Protein AF-A0A969ULV9-F1 (afdb_monomer)

Solvent-accessible surface area (backbone atoms only — not comparable to full-atom values): 15253 Å² total; per-residue (Å²): 140,8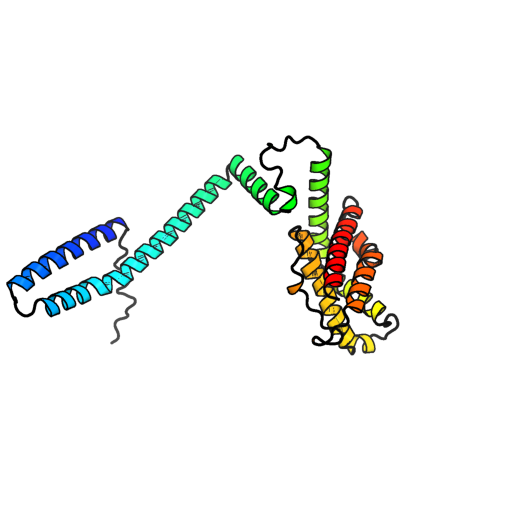1,82,64,79,70,73,73,69,75,78,74,87,69,51,76,69,52,48,53,50,51,51,52,52,47,54,50,48,51,55,50,50,50,56,51,46,44,71,74,38,69,92,49,45,70,64,55,51,50,52,52,48,54,68,58,46,58,64,46,59,57,56,50,48,50,51,50,52,50,51,49,51,51,47,54,48,51,50,49,50,49,50,53,59,49,44,69,37,76,66,30,42,49,52,50,49,49,51,54,50,56,69,51,50,62,75,90,70,55,82,59,74,84,52,80,80,68,85,80,51,73,68,59,56,52,49,54,49,51,52,48,54,18,44,50,50,43,43,71,57,50,56,75,36,60,68,59,46,46,49,54,20,44,53,37,46,27,54,73,71,70,42,76,82,56,53,71,66,59,61,73,70,35,61,50,58,50,46,38,22,51,41,45,27,43,43,55,52,53,43,44,39,48,19,58,75,59,63,42,84,65,67,67,89,78,61,70,62,44,29,76,36,67,91,65,43,49,63,67,58,55,48,52,32,53,49,46,37,49,76,50,53,52,76,29,65,76,54,49,72,58,38,57,78,96,33,29,69,59,29,44,49,53,55,38,54,50,49,49,53,50,47,62,53,54,60,74,75,108

Secondary structure (DSSP, 8-state):
----TTSGGGS----HHHHHHHHHHHHHHHHHHHHHHHHH-GGGHHHHHHHHHHHHHHHHHHHHHHHHHHHHHHHHHHHHHHHHHHTTSHHHHHHHHHHHHHHHS-GGGGGGTTS------HHHHHHHHHHHHHHHHHIIIIIT-HHHHHHHHHHHHHHHTT-TT--HHHHHH-HHHHHHHHHHHHIIIIIIIHHHHTTSPPPGGG----SB-SSSB-HHHHHHHHHHIIIIITTSHHHHHHS-HHHHHHHHHHHHHHHHHHHHHHGGG-

Nearest PDB structures (foldseek):
  7ap5-assembly1_AAA  TM=6.597E-01  e=9.544E-02  Nostoc sp. WR13
  6kgx-assembly1_sG  TM=5.875E-01  e=1.332E-01  Porphyridium purpureum
  1phn-assembly1_A  TM=6.364E-01  e=3.456E-01  Cyanidium caldarium
  8hfq-assembly1_A  TM=5.880E-01  e=2.856E-01  Synechocystis sp. PCC 6803 substr. Kazusa
  6ipc-assembly1_A  TM=3.183E-01  e=2.558E+00  Homo sapiens

Mean predicted aligned error: 18.67 Å

pLDDT: mean 70.9, std 19.39, range [30.47, 97.19]

Sequence (270 aa):
MAFSRVRFRRFFCITEDQAVWIVLILIWGSATGTLLLSKAFPDSSFTATAIIFALFGAPLSFDMVNALVKGAIERAKDEGIKKYKTTQTSEGILEQQDIEYYAVILPAHRNYSSARLSIRDESLLEQIKNDALASDEVLRRLGDEDELLVGLANWACRKELGMDKASREEIRSNQDLERFRKDIFMYLKAWLMLSIKYRREMRVEDIKQRYPNEAEPNNYAYLRVLRYIRDYLIDHSEISGRLEEKHRERGKQLLKDYLTKLIQRLEKLV

Foldseek 3Di:
DDDDPVVVPPPDPQDPVSLVVVVVVLVVVLVVQLVVVCVVPVPCSVVSNVVSCCVRVPVCVPVVVVNVVVVVVVVVVVVVVVLVVQCPDPVNVVVVVVVVVVQLDDPVPCVVPPDPPPPPDPPVVVVVVLLVVLLVLCCVQPQPCLVVLLVLLLVLLCVLVVNPPPDPVCCVPDPLSVQSSVLSSCCVHVQQNVCSVSVHGDDCVPRAAQHVHRVDGPLVSVLSSLVCCLVPVLPDPVNQVSGDPSNRVVNNVSSNVSSVVVSVVSVVVD

Structure (mmCIF, N/CA/C/O backbone):
data_AF-A0A969ULV9-F1
#
_entry.id   AF-A0A969ULV9-F1
#
loop_
_atom_site.group_PDB
_atom_site.id
_atom_site.type_symbol
_atom_site.label_atom_id
_atom_site.label_alt_id
_atom_site.label_comp_id
_atom_site.label_asym_id
_atom_site.label_entity_id
_atom_site.label_seq_id
_atom_site.pdbx_PDB_ins_code
_atom_site.Cartn_x
_atom_site.Cartn_y
_atom_site.Cartn_z
_atom_site.occupancy
_atom_site.B_iso_or_equiv
_atom_site.auth_seq_id
_atom_site.auth_comp_id
_atom_site.auth_asym_id
_atom_site.auth_atom_id
_atom_site.pdbx_PDB_model_num
ATOM 1 N N . MET A 1 1 ? 33.315 -54.300 -13.213 1.00 32.41 1 MET A N 1
ATOM 2 C CA . MET A 1 1 ? 34.149 -53.281 -13.889 1.00 32.41 1 MET A CA 1
ATOM 3 C C . MET A 1 1 ? 33.245 -52.394 -14.733 1.00 32.41 1 MET A C 1
ATOM 5 O O . MET A 1 1 ? 32.865 -52.786 -15.825 1.00 32.41 1 MET A O 1
ATOM 9 N N . ALA A 1 2 ? 32.828 -51.247 -14.196 1.00 30.47 2 ALA A N 1
ATOM 10 C CA . ALA A 1 2 ? 32.022 -50.265 -14.917 1.00 30.47 2 ALA A CA 1
ATOM 11 C C . ALA A 1 2 ? 32.949 -49.130 -15.364 1.00 30.47 2 ALA A C 1
ATOM 13 O O . ALA A 1 2 ? 33.380 -48.317 -14.548 1.00 30.47 2 ALA A O 1
ATOM 14 N N . PHE A 1 3 ? 33.302 -49.104 -16.650 1.00 31.98 3 PHE A N 1
ATOM 15 C CA . PHE A 1 3 ? 33.974 -47.952 -17.241 1.00 31.98 3 PHE A CA 1
ATOM 16 C C . PHE A 1 3 ? 33.038 -46.744 -17.138 1.00 31.98 3 PHE A C 1
ATOM 18 O O . PHE A 1 3 ? 31.905 -46.768 -17.622 1.00 31.98 3 PHE A O 1
ATOM 25 N N . SER A 1 4 ? 33.490 -45.697 -16.448 1.00 33.50 4 SER A N 1
ATOM 26 C CA . SER A 1 4 ? 32.690 -44.504 -16.219 1.00 33.50 4 SER A CA 1
ATOM 27 C C . SER A 1 4 ? 32.414 -43.791 -17.546 1.00 33.50 4 SER A C 1
ATOM 29 O O . SER A 1 4 ? 33.318 -43.314 -18.235 1.00 33.50 4 SER A O 1
ATOM 31 N N . ARG A 1 5 ? 31.124 -43.649 -17.873 1.00 35.12 5 ARG A N 1
ATOM 32 C CA . ARG A 1 5 ? 30.590 -42.843 -18.991 1.00 35.12 5 ARG A CA 1
ATOM 33 C C . ARG A 1 5 ? 31.035 -41.368 -18.967 1.00 35.12 5 ARG A C 1
ATOM 35 O O . ARG A 1 5 ? 30.775 -40.625 -19.905 1.00 35.12 5 ARG A O 1
ATOM 42 N N . VAL A 1 6 ? 31.721 -40.939 -17.909 1.00 37.00 6 VAL A N 1
ATOM 43 C CA . VAL A 1 6 ? 32.204 -39.571 -17.706 1.00 37.00 6 VAL A CA 1
ATOM 44 C C . VAL A 1 6 ? 33.526 -39.312 -18.441 1.00 37.00 6 VAL A C 1
ATOM 46 O O . VAL A 1 6 ? 33.759 -38.188 -18.877 1.00 37.00 6 VAL A O 1
ATOM 49 N N . ARG A 1 7 ? 34.378 -40.328 -18.661 1.00 31.78 7 ARG A N 1
ATOM 50 C CA . ARG A 1 7 ? 35.678 -40.116 -19.334 1.00 31.78 7 ARG A CA 1
ATOM 51 C C . ARG A 1 7 ? 35.602 -40.019 -20.858 1.00 31.78 7 ARG A C 1
ATOM 53 O O . ARG A 1 7 ? 36.494 -39.425 -21.449 1.00 31.78 7 ARG A O 1
ATOM 60 N N . PHE A 1 8 ? 34.531 -40.504 -21.484 1.00 33.41 8 PHE A N 1
ATOM 61 C CA . PHE A 1 8 ? 34.362 -40.400 -22.941 1.00 33.41 8 PHE A CA 1
ATOM 62 C C . PHE A 1 8 ? 33.827 -39.029 -23.399 1.00 33.41 8 PHE A C 1
ATOM 64 O O . PHE A 1 8 ? 33.947 -38.675 -24.565 1.00 33.41 8 PHE A O 1
ATOM 71 N N . ARG A 1 9 ? 33.278 -38.215 -22.483 1.00 35.44 9 ARG A N 1
ATOM 72 C CA . ARG A 1 9 ? 32.632 -36.927 -22.807 1.00 35.44 9 ARG A CA 1
ATOM 73 C C . ARG A 1 9 ? 33.578 -35.730 -22.950 1.00 35.44 9 ARG A C 1
ATOM 75 O O . ARG A 1 9 ? 33.118 -34.654 -23.310 1.00 35.44 9 ARG A O 1
ATOM 82 N N . ARG A 1 10 ? 34.879 -35.877 -22.673 1.00 33.94 10 ARG A N 1
ATOM 83 C CA . ARG A 1 10 ? 35.841 -34.755 -22.733 1.00 33.94 10 ARG A CA 1
ATOM 84 C C . ARG A 1 10 ? 36.563 -34.587 -24.074 1.00 33.94 10 ARG A C 1
ATOM 86 O O . ARG A 1 10 ? 37.317 -33.632 -24.199 1.00 33.94 10 ARG A O 1
ATOM 93 N N . PHE A 1 11 ? 36.345 -35.465 -25.054 1.00 35.78 11 PHE A N 1
ATOM 94 C CA . PHE A 1 11 ? 37.165 -35.490 -26.275 1.00 35.78 11 PHE A CA 1
ATOM 95 C C . PHE A 1 11 ? 36.558 -34.831 -27.522 1.00 35.78 11 PHE A C 1
ATOM 97 O O . PHE A 1 11 ? 37.266 -34.700 -28.512 1.00 35.78 11 PHE A O 1
ATOM 104 N N . PHE A 1 12 ? 35.309 -34.357 -27.492 1.00 41.09 12 PHE A N 1
ATOM 105 C CA . PHE A 1 12 ? 34.671 -33.787 -28.686 1.00 41.09 12 PHE A CA 1
ATOM 106 C C . PHE A 1 12 ? 33.942 -32.473 -28.381 1.00 41.09 12 PHE A C 1
ATOM 108 O O . PHE A 1 12 ? 32.718 -32.410 -28.335 1.00 41.09 12 PHE A O 1
ATOM 115 N N . CYS A 1 13 ? 34.708 -31.401 -28.171 1.00 40.31 13 CYS A N 1
ATOM 116 C CA . CYS A 1 13 ? 34.206 -30.041 -28.375 1.00 40.31 13 CYS A CA 1
ATOM 117 C C . CYS A 1 13 ? 34.376 -29.706 -29.861 1.00 40.31 13 CYS A C 1
ATOM 119 O O . CYS A 1 13 ? 35.448 -29.279 -30.275 1.00 40.31 13 CYS A O 1
ATOM 121 N N . ILE A 1 14 ? 33.333 -29.955 -30.648 1.00 49.09 14 ILE A N 1
ATOM 122 C CA . ILE A 1 14 ? 33.267 -29.623 -32.075 1.00 49.09 14 ILE A CA 1
ATOM 123 C C . ILE A 1 14 ? 32.858 -28.142 -32.186 1.00 49.09 14 ILE A C 1
ATOM 125 O O . ILE A 1 14 ? 31.863 -27.740 -31.581 1.00 49.09 14 ILE A O 1
ATOM 129 N N . THR A 1 15 ? 33.629 -27.313 -32.897 1.00 51.41 15 THR A N 1
ATOM 130 C CA . THR A 1 15 ? 33.255 -25.911 -33.194 1.00 51.41 15 THR A CA 1
ATOM 131 C C . THR A 1 15 ? 32.140 -25.842 -34.252 1.00 51.41 15 THR A C 1
ATOM 133 O O . THR A 1 15 ? 31.922 -26.816 -34.966 1.00 51.41 15 THR A O 1
ATOM 136 N N . GLU A 1 16 ? 31.422 -24.714 -34.376 1.00 49.69 16 GLU A N 1
ATOM 137 C CA . GLU A 1 16 ? 30.287 -24.557 -35.321 1.00 49.69 16 GLU A CA 1
ATOM 138 C C . GLU A 1 16 ? 30.677 -24.954 -36.760 1.00 49.69 16 GLU A C 1
ATOM 140 O O . GLU A 1 16 ? 29.984 -25.750 -37.394 1.00 49.69 16 GLU A O 1
ATOM 145 N N . ASP A 1 17 ? 31.862 -24.541 -37.217 1.00 53.47 17 ASP A N 1
ATOM 146 C CA . ASP A 1 17 ? 32.399 -24.919 -38.531 1.00 53.47 17 ASP A CA 1
ATOM 147 C C . ASP A 1 17 ? 32.693 -26.422 -38.647 1.00 53.47 17 ASP A C 1
ATOM 149 O O . ASP A 1 17 ? 32.411 -27.049 -39.669 1.00 53.47 17 ASP A O 1
ATOM 153 N N . GLN A 1 18 ? 33.228 -27.040 -37.591 1.00 55.91 18 GLN A N 1
ATOM 154 C CA . GLN A 1 18 ? 33.488 -28.480 -37.573 1.00 55.91 18 GLN A CA 1
ATOM 155 C C . GLN A 1 18 ? 32.183 -29.287 -37.565 1.00 55.91 18 GLN A C 1
ATOM 157 O O . GLN A 1 18 ? 32.133 -30.357 -38.167 1.00 55.91 18 GLN A O 1
ATOM 162 N N . ALA A 1 19 ? 31.116 -28.776 -36.943 1.00 54.97 19 ALA A N 1
ATOM 163 C CA . ALA A 1 19 ? 29.806 -29.419 -36.941 1.00 54.97 19 ALA A CA 1
ATOM 164 C C . ALA A 1 19 ? 29.201 -29.439 -38.352 1.00 54.97 19 ALA A C 1
ATOM 166 O O . ALA A 1 19 ? 28.706 -30.478 -38.787 1.00 54.97 19 ALA A O 1
ATOM 167 N N . VAL A 1 20 ? 29.322 -28.337 -39.100 1.00 57.25 20 VAL A N 1
ATOM 168 C CA . VAL A 1 20 ? 28.890 -28.261 -40.506 1.00 57.25 20 VAL A CA 1
ATOM 169 C C . VAL A 1 20 ? 29.675 -29.246 -41.378 1.00 57.25 20 VAL A C 1
ATOM 171 O O . VAL A 1 20 ? 29.075 -30.003 -42.143 1.00 57.25 20 VAL A O 1
ATOM 174 N N . TRP A 1 21 ? 31.002 -29.307 -41.231 1.00 59.09 21 TRP A N 1
ATOM 175 C CA . TRP A 1 21 ? 31.835 -30.246 -41.992 1.00 59.09 21 TRP A CA 1
ATOM 176 C C . TRP A 1 21 ? 31.537 -31.712 -41.673 1.00 59.09 21 TRP A C 1
ATOM 178 O O . TRP A 1 21 ? 31.456 -32.535 -42.584 1.00 59.09 21 TRP A O 1
ATOM 188 N N . ILE A 1 22 ? 31.322 -32.044 -40.400 1.00 62.31 22 ILE A N 1
ATOM 189 C CA . ILE A 1 22 ? 30.957 -33.399 -39.974 1.00 62.31 22 ILE A CA 1
ATOM 190 C C . ILE A 1 22 ? 29.591 -33.793 -40.548 1.00 62.31 22 ILE A C 1
ATOM 192 O O . ILE A 1 22 ? 29.445 -34.905 -41.052 1.00 62.31 22 ILE A O 1
ATOM 196 N N . VAL A 1 23 ? 28.614 -32.880 -40.565 1.00 57.53 23 VAL A N 1
ATOM 197 C CA . VAL A 1 23 ? 27.308 -33.113 -41.202 1.00 57.53 23 VAL A CA 1
ATOM 198 C C . VAL A 1 23 ? 27.463 -33.367 -42.703 1.00 57.53 23 VAL A C 1
ATOM 200 O O . VAL A 1 23 ? 26.900 -34.334 -43.213 1.00 57.53 23 VAL A O 1
ATOM 203 N N . LEU A 1 24 ? 28.264 -32.567 -43.409 1.00 64.81 24 LEU A N 1
ATOM 204 C CA . LEU A 1 24 ? 28.499 -32.753 -44.845 1.00 64.81 24 LEU A CA 1
ATOM 205 C C . LEU A 1 24 ? 29.177 -34.096 -45.154 1.00 64.81 24 LEU A C 1
ATOM 207 O O . LEU A 1 24 ? 28.741 -34.804 -46.062 1.00 64.81 24 LEU A O 1
ATOM 211 N N . ILE A 1 25 ? 30.192 -34.486 -44.375 1.00 69.62 25 ILE A N 1
ATOM 212 C CA . ILE A 1 25 ? 30.896 -35.769 -44.536 1.00 69.62 25 ILE A CA 1
ATOM 213 C C . ILE A 1 25 ? 29.957 -36.949 -44.271 1.00 69.62 25 ILE A C 1
ATOM 215 O O . ILE A 1 25 ? 30.025 -37.955 -44.971 1.00 69.62 25 ILE A O 1
ATOM 219 N N . LEU A 1 26 ? 29.054 -36.837 -43.298 1.00 63.31 26 LEU A N 1
ATOM 220 C CA . LEU A 1 26 ? 28.113 -37.903 -42.956 1.00 63.31 26 LEU A CA 1
ATOM 221 C C . LEU A 1 26 ? 26.943 -37.999 -43.943 1.00 63.31 26 LEU A C 1
ATOM 223 O O . LEU A 1 26 ? 26.535 -39.106 -44.292 1.00 63.31 26 LEU A O 1
ATOM 227 N N . ILE A 1 27 ? 26.440 -36.876 -44.467 1.00 63.84 27 ILE A N 1
ATOM 228 C CA . ILE A 1 27 ? 25.485 -36.874 -45.589 1.00 63.84 27 ILE A CA 1
ATOM 229 C C . ILE A 1 27 ? 26.135 -37.535 -46.807 1.00 63.84 27 ILE A C 1
ATOM 231 O O . ILE A 1 27 ? 25.544 -38.412 -47.434 1.00 63.84 27 ILE A O 1
ATOM 235 N N . TRP A 1 28 ? 27.387 -37.194 -47.100 1.00 72.38 28 TRP A N 1
ATOM 236 C CA . TRP A 1 28 ? 28.120 -37.812 -48.196 1.00 72.38 28 TRP A CA 1
ATOM 237 C C . TRP A 1 28 ? 28.394 -39.308 -47.954 1.00 72.38 28 TRP A C 1
ATOM 239 O O . TRP A 1 28 ? 28.199 -40.128 -48.851 1.00 72.38 28 TRP A O 1
ATOM 249 N N . GLY A 1 29 ? 28.765 -39.693 -46.730 1.00 67.12 29 GLY A N 1
ATOM 250 C CA . GLY A 1 29 ? 28.994 -41.080 -46.310 1.00 67.12 29 GLY A CA 1
ATOM 251 C C . GLY A 1 29 ? 27.726 -41.937 -46.331 1.00 67.12 29 GLY A C 1
ATOM 252 O O . GLY A 1 29 ? 27.755 -43.087 -46.760 1.00 67.12 29 GLY A O 1
ATOM 253 N N . SER A 1 30 ? 26.586 -41.373 -45.932 1.00 62.09 30 SER A N 1
ATOM 254 C CA . SER A 1 30 ? 25.283 -42.044 -46.004 1.00 62.09 30 SER A CA 1
ATOM 255 C C . SER A 1 30 ? 24.802 -42.193 -47.448 1.00 62.09 30 SER A C 1
ATOM 257 O O . SER A 1 30 ? 24.334 -43.270 -47.819 1.00 62.09 30 SER A O 1
ATOM 259 N N . ALA A 1 31 ? 24.993 -41.177 -48.294 1.00 65.50 31 ALA A N 1
ATOM 260 C CA . ALA A 1 31 ? 24.677 -41.256 -49.718 1.00 65.50 31 ALA A CA 1
ATOM 261 C C . ALA A 1 31 ? 25.543 -42.307 -50.438 1.00 65.50 31 ALA A C 1
ATOM 263 O O . ALA A 1 31 ? 25.024 -43.151 -51.171 1.00 65.50 31 ALA A O 1
ATOM 264 N N . THR A 1 32 ? 26.855 -42.315 -50.181 1.00 68.88 32 THR A N 1
ATOM 265 C CA . THR A 1 32 ? 27.793 -43.293 -50.762 1.00 68.88 32 THR A CA 1
ATOM 266 C C . THR A 1 32 ? 27.588 -44.705 -50.208 1.00 68.88 32 THR A C 1
ATOM 268 O O . THR A 1 32 ? 27.572 -45.663 -50.980 1.00 68.88 32 THR A O 1
ATOM 271 N N . GLY A 1 33 ? 27.342 -44.856 -48.905 1.00 66.56 33 GLY A N 1
ATOM 272 C CA . GLY A 1 33 ? 27.014 -46.136 -48.272 1.00 66.56 33 GLY A CA 1
ATOM 273 C C . GLY A 1 33 ? 25.708 -46.739 -48.793 1.00 66.56 33 GLY A C 1
ATOM 274 O O . GLY A 1 33 ? 25.656 -47.933 -49.082 1.00 66.56 33 GLY A O 1
ATOM 275 N N . THR A 1 34 ? 24.683 -45.910 -49.011 1.00 65.12 34 THR A N 1
ATOM 276 C CA . THR A 1 34 ? 23.408 -46.340 -49.614 1.00 65.12 34 THR A CA 1
ATOM 277 C C . THR A 1 34 ? 23.599 -46.780 -51.069 1.00 65.12 34 THR A C 1
ATOM 279 O O . THR A 1 34 ? 23.046 -47.796 -51.491 1.00 65.12 34 THR A O 1
ATOM 282 N N . LEU A 1 35 ? 24.440 -46.080 -51.838 1.00 66.56 35 LEU A N 1
ATOM 283 C CA . LEU A 1 35 ? 24.803 -46.458 -53.211 1.00 66.56 35 LEU A CA 1
ATOM 284 C C . LEU A 1 35 ? 25.592 -47.775 -53.292 1.00 66.56 35 LEU A C 1
ATOM 286 O O . LEU A 1 35 ? 25.397 -48.552 -54.225 1.00 66.56 35 LEU A O 1
ATOM 290 N N . LEU A 1 36 ? 26.478 -48.048 -52.333 1.00 68.00 36 LEU A N 1
ATOM 291 C CA . LEU A 1 36 ? 27.241 -49.299 -52.288 1.00 68.00 36 LEU A CA 1
ATOM 292 C C . LEU A 1 36 ? 26.374 -50.483 -51.842 1.00 68.00 36 LEU A C 1
ATOM 294 O O . LEU A 1 36 ? 26.441 -51.554 -52.443 1.00 68.00 36 LEU A O 1
ATOM 298 N N . LEU A 1 37 ? 25.519 -50.287 -50.836 1.00 61.53 37 LEU A N 1
ATOM 299 C CA . LEU A 1 37 ? 24.632 -51.335 -50.324 1.00 61.53 37 LEU A CA 1
ATOM 300 C C . LEU A 1 37 ? 23.497 -51.675 -51.295 1.00 61.53 37 LEU A C 1
ATOM 302 O O . LEU A 1 37 ? 23.184 -52.850 -51.453 1.00 61.53 37 LEU A O 1
ATOM 306 N N . SER A 1 38 ? 22.948 -50.688 -52.010 1.00 62.47 38 SER A N 1
ATOM 307 C CA . SER A 1 38 ? 21.953 -50.931 -53.069 1.00 62.47 38 SER A CA 1
ATOM 308 C C . SER A 1 38 ? 22.513 -51.722 -54.256 1.00 62.47 38 SER A C 1
ATOM 310 O O . SER A 1 38 ? 21.769 -52.458 -54.898 1.00 62.47 38 SER A O 1
ATOM 312 N N . LYS A 1 39 ? 23.824 -51.631 -54.523 1.00 64.25 39 LYS A N 1
ATOM 313 C CA . LYS A 1 39 ? 24.509 -52.480 -55.512 1.00 64.25 39 LYS A CA 1
ATOM 314 C C . LYS A 1 39 ? 24.815 -53.886 -54.997 1.00 64.25 39 LYS A C 1
ATOM 316 O O . LYS A 1 39 ? 24.811 -54.821 -55.789 1.00 64.25 39 LYS A O 1
ATOM 321 N N . ALA A 1 40 ? 25.114 -54.034 -53.707 1.00 63.62 40 ALA A N 1
ATOM 322 C CA . ALA A 1 40 ? 25.479 -55.320 -53.111 1.00 63.62 40 ALA A CA 1
ATOM 323 C C . ALA A 1 40 ? 24.262 -56.195 -52.763 1.00 63.62 40 ALA A C 1
ATOM 325 O O . ALA A 1 40 ? 24.354 -57.418 -52.836 1.00 63.62 40 ALA A O 1
ATOM 326 N N . PHE A 1 41 ? 23.127 -55.584 -52.405 1.00 63.31 41 PHE A N 1
ATOM 327 C CA . PHE A 1 41 ? 21.911 -56.283 -51.980 1.00 63.31 41 PHE A CA 1
ATOM 328 C C . PHE A 1 41 ? 20.651 -55.594 -52.545 1.00 63.31 41 PHE A C 1
ATOM 330 O O . PHE A 1 41 ? 20.013 -54.799 -51.850 1.00 63.31 41 PHE A O 1
ATOM 337 N N . PRO A 1 42 ? 20.278 -55.872 -53.807 1.00 60.59 42 PRO A N 1
ATOM 338 C CA . PRO A 1 42 ? 19.157 -55.199 -54.471 1.00 60.59 42 PRO A CA 1
ATOM 339 C C . PRO A 1 42 ? 17.784 -55.499 -53.830 1.00 60.59 42 PRO A C 1
ATOM 341 O O . PRO A 1 42 ? 16.925 -54.617 -53.801 1.00 60.59 42 PRO A O 1
ATOM 344 N N . ASP A 1 43 ? 17.604 -56.681 -53.227 1.00 58.66 43 ASP A N 1
ATOM 345 C CA . ASP A 1 43 ? 16.305 -57.147 -52.703 1.00 58.66 43 ASP A CA 1
ATOM 346 C C . ASP A 1 43 ? 16.024 -56.780 -51.228 1.00 58.66 43 ASP A C 1
ATOM 348 O O . ASP A 1 43 ? 14.939 -57.050 -50.716 1.00 58.66 43 ASP A O 1
ATOM 352 N N . SER A 1 44 ? 16.965 -56.140 -50.522 1.00 57.50 44 SER A N 1
ATOM 353 C CA . SER A 1 44 ? 16.816 -55.731 -49.107 1.00 57.50 44 SER A CA 1
ATOM 354 C C . SER A 1 44 ? 17.019 -54.228 -48.877 1.00 57.50 44 SER A C 1
ATOM 356 O O . SER A 1 44 ? 17.282 -53.775 -47.759 1.00 57.50 44 SER A O 1
ATOM 358 N N . SER A 1 45 ? 16.862 -53.439 -49.944 1.00 57.03 45 SER A N 1
ATOM 359 C CA . SER A 1 45 ? 17.144 -51.999 -49.974 1.00 57.03 45 SER A CA 1
ATOM 360 C C . SER A 1 45 ? 16.479 -51.219 -48.834 1.00 57.03 45 SER A C 1
ATOM 362 O O . SER A 1 45 ? 17.138 -50.384 -48.222 1.00 57.03 45 SER A O 1
ATOM 364 N N . PHE A 1 46 ? 15.232 -51.549 -48.475 1.00 56.97 46 PHE A N 1
ATOM 365 C CA . PHE A 1 46 ? 14.455 -50.823 -47.464 1.00 56.97 46 PHE A CA 1
ATOM 366 C C . PHE A 1 46 ? 15.004 -50.975 -46.031 1.00 56.97 46 PHE A C 1
ATOM 368 O O . PHE A 1 46 ? 15.152 -49.986 -45.305 1.00 56.97 46 PHE A O 1
ATOM 375 N N . THR A 1 47 ? 15.368 -52.194 -45.618 1.00 59.66 47 THR A N 1
ATOM 376 C CA . THR A 1 47 ? 15.945 -52.473 -44.290 1.00 59.66 47 THR A CA 1
ATOM 377 C C . THR A 1 47 ? 17.382 -51.972 -44.174 1.00 59.66 47 THR A C 1
ATOM 379 O O . THR A 1 47 ? 17.759 -51.456 -43.121 1.00 59.66 47 THR A O 1
ATOM 382 N N . ALA A 1 48 ? 18.164 -52.033 -45.256 1.00 59.16 48 ALA A N 1
ATOM 383 C CA . ALA A 1 48 ? 19.512 -51.468 -45.296 1.00 59.16 48 ALA A CA 1
ATOM 384 C C . ALA A 1 48 ? 19.499 -49.937 -45.122 1.00 59.16 48 ALA A C 1
ATOM 386 O O . ALA A 1 48 ? 20.258 -49.412 -44.306 1.00 59.16 48 ALA A O 1
ATOM 387 N N . THR A 1 49 ? 18.592 -49.214 -45.795 1.00 59.25 49 THR A N 1
ATOM 388 C CA . THR A 1 49 ? 18.434 -47.760 -45.595 1.00 59.25 49 THR A CA 1
ATOM 389 C C . THR A 1 49 ? 18.019 -47.393 -44.173 1.00 59.25 49 THR A C 1
ATOM 391 O O . THR A 1 49 ? 18.543 -46.426 -43.623 1.00 59.25 49 THR A O 1
ATOM 394 N N . ALA A 1 50 ? 17.130 -48.168 -43.544 1.00 59.59 50 ALA A N 1
ATOM 395 C CA . ALA A 1 50 ? 16.682 -47.905 -42.176 1.00 59.59 50 ALA A CA 1
ATOM 396 C C . ALA A 1 50 ? 17.812 -48.078 -41.146 1.00 59.59 50 ALA A C 1
ATOM 398 O O . ALA A 1 50 ? 17.930 -47.282 -40.216 1.00 59.59 50 ALA A O 1
ATOM 399 N N . ILE A 1 51 ? 18.679 -49.077 -41.336 1.00 63.78 51 ILE A N 1
ATOM 400 C CA . ILE A 1 51 ? 19.837 -49.328 -40.467 1.00 63.78 51 ILE A CA 1
ATOM 401 C C . ILE A 1 51 ? 20.875 -48.208 -40.602 1.00 63.78 51 ILE A C 1
ATOM 403 O O . ILE A 1 51 ? 21.372 -47.725 -39.587 1.00 63.78 51 ILE A O 1
ATOM 407 N N . ILE A 1 52 ? 21.157 -47.739 -41.824 1.00 61.19 52 ILE A N 1
ATOM 408 C CA . ILE A 1 52 ? 22.047 -46.588 -42.059 1.00 61.19 52 ILE A CA 1
ATOM 409 C C . ILE A 1 52 ? 21.461 -45.330 -41.404 1.00 61.19 52 ILE A C 1
ATOM 411 O O . ILE A 1 52 ? 22.165 -44.623 -40.686 1.00 61.19 52 ILE A O 1
ATOM 415 N N . PHE A 1 53 ? 20.163 -45.073 -41.581 1.00 59.09 53 PHE A N 1
ATOM 416 C CA . PHE A 1 53 ? 19.505 -43.915 -40.975 1.00 59.09 53 PHE A CA 1
ATOM 417 C C . PHE A 1 53 ? 19.510 -43.981 -39.439 1.00 59.09 53 PHE A C 1
ATOM 419 O O . PHE A 1 53 ? 19.717 -42.966 -38.781 1.00 59.09 53 PHE A O 1
ATOM 426 N N . ALA A 1 54 ? 19.357 -45.170 -38.851 1.00 59.06 54 ALA A N 1
ATOM 427 C CA . ALA A 1 54 ? 19.431 -45.370 -37.405 1.00 59.06 54 ALA A CA 1
ATOM 428 C C . ALA A 1 54 ? 20.862 -45.224 -36.849 1.00 59.06 54 ALA A C 1
ATOM 430 O O . ALA A 1 54 ? 21.046 -44.606 -35.801 1.00 59.06 54 ALA A O 1
ATOM 431 N N . LEU A 1 55 ? 21.878 -45.746 -37.549 1.00 61.34 55 LEU A N 1
ATOM 432 C CA . LEU A 1 55 ? 23.289 -45.657 -37.143 1.00 61.34 55 LEU A CA 1
ATOM 433 C C . LEU A 1 55 ? 23.847 -44.237 -37.251 1.00 61.34 55 LEU A C 1
ATOM 435 O O . LEU A 1 55 ? 24.594 -43.811 -36.372 1.00 61.34 55 LEU A O 1
ATOM 439 N N . PHE A 1 56 ? 23.484 -43.507 -38.306 1.00 57.41 56 PHE A N 1
ATOM 440 C CA . PHE A 1 56 ? 24.009 -42.166 -38.552 1.00 57.41 56 PHE A CA 1
ATOM 441 C C . PHE A 1 56 ? 23.089 -41.054 -38.027 1.00 57.41 56 PHE A C 1
ATOM 443 O O . PHE A 1 56 ? 23.592 -40.048 -37.542 1.00 57.41 56 PHE A O 1
ATOM 450 N N . GLY A 1 57 ? 21.764 -41.223 -38.041 1.00 55.41 57 GLY A N 1
ATOM 451 C CA . GLY A 1 57 ? 20.795 -40.189 -37.651 1.00 55.41 57 GLY A CA 1
ATOM 452 C C . GLY A 1 57 ? 20.551 -40.044 -36.143 1.00 55.41 57 GLY A C 1
ATOM 453 O O . GLY A 1 57 ? 20.364 -38.928 -35.660 1.00 55.41 57 GLY A O 1
ATOM 454 N N . ALA A 1 58 ? 20.588 -41.136 -35.370 1.00 55.22 58 ALA A N 1
ATOM 455 C CA . ALA A 1 58 ? 20.302 -41.096 -33.928 1.00 55.22 58 ALA A CA 1
ATOM 456 C C . ALA A 1 58 ? 21.383 -40.392 -33.068 1.00 55.22 58 ALA A C 1
ATOM 458 O O . ALA A 1 58 ? 21.018 -39.632 -32.166 1.00 55.22 58 ALA A O 1
ATOM 459 N N . PRO A 1 59 ? 22.699 -40.566 -33.317 1.00 54.25 59 PRO A N 1
ATOM 460 C CA . PRO A 1 59 ? 23.714 -39.771 -32.627 1.00 54.25 59 PRO A CA 1
ATOM 461 C C . PRO A 1 59 ? 23.718 -38.300 -33.085 1.00 54.25 59 PRO A C 1
ATOM 463 O O . PRO A 1 59 ? 23.992 -37.413 -32.277 1.00 54.25 59 PRO A O 1
ATOM 466 N N . LEU A 1 60 ? 23.332 -38.022 -34.341 1.00 51.84 60 LEU A N 1
ATOM 467 C CA . LEU A 1 60 ? 23.232 -36.663 -34.889 1.00 51.84 60 LEU A CA 1
ATOM 468 C C . LEU A 1 60 ? 22.173 -35.815 -34.174 1.00 51.84 60 LEU A C 1
ATOM 470 O O . LEU A 1 60 ? 22.420 -34.639 -33.927 1.00 51.84 60 LEU A O 1
ATOM 474 N N . SER A 1 61 ? 21.024 -36.374 -33.782 1.00 57.75 61 SER A N 1
ATOM 475 C CA . SER A 1 61 ? 19.974 -35.563 -33.150 1.00 57.75 61 SER A CA 1
ATOM 476 C C . SER A 1 61 ? 20.377 -35.007 -31.784 1.00 57.75 61 SER A C 1
ATOM 478 O O . SER A 1 61 ? 19.937 -33.923 -31.423 1.00 57.75 61 SER A O 1
ATOM 480 N N . PHE A 1 62 ? 21.208 -35.712 -31.011 1.00 52.59 62 PHE A N 1
ATOM 481 C CA . PHE A 1 62 ? 21.542 -35.275 -29.652 1.00 52.59 62 PHE A CA 1
ATOM 482 C C . PHE A 1 62 ? 22.685 -34.253 -29.625 1.00 52.59 62 PHE A C 1
ATOM 484 O O . PHE A 1 62 ? 22.557 -33.199 -28.998 1.00 52.59 62 PHE A O 1
ATOM 491 N N . ASP A 1 63 ? 23.785 -34.526 -30.329 1.00 52.53 63 ASP A N 1
ATOM 492 C CA . ASP A 1 63 ? 24.948 -33.630 -30.333 1.00 52.53 63 ASP A CA 1
ATOM 493 C C . ASP A 1 63 ? 24.693 -32.362 -31.158 1.00 52.53 63 ASP A C 1
ATOM 495 O O . ASP A 1 63 ? 25.130 -31.279 -30.767 1.00 52.53 63 ASP A O 1
ATOM 499 N N . MET A 1 64 ? 23.896 -32.452 -32.230 1.00 58.22 64 MET A N 1
ATOM 500 C CA . MET A 1 64 ? 23.484 -31.282 -33.010 1.00 58.22 64 MET A CA 1
ATOM 501 C C . MET A 1 64 ? 22.520 -30.390 -32.224 1.00 58.22 64 MET A C 1
ATOM 503 O O . MET A 1 64 ? 22.666 -29.172 -32.252 1.00 58.22 64 MET A O 1
ATOM 507 N N . VAL A 1 65 ? 21.582 -30.968 -31.462 1.00 53.62 65 VAL A N 1
ATOM 508 C CA . VAL A 1 65 ? 20.710 -30.187 -30.567 1.00 53.62 65 VAL A CA 1
ATOM 509 C C . VAL A 1 65 ? 21.534 -29.504 -29.480 1.00 53.62 65 VAL A C 1
ATOM 511 O O . VAL A 1 65 ? 21.328 -28.322 -29.231 1.00 53.62 65 VAL A O 1
ATOM 514 N N . ASN A 1 66 ? 22.519 -30.180 -28.882 1.00 53.94 66 ASN A N 1
ATOM 515 C CA . ASN A 1 66 ? 23.406 -29.539 -27.908 1.00 53.94 66 ASN A CA 1
ATOM 516 C C . ASN A 1 66 ? 24.255 -28.419 -28.522 1.00 53.94 66 ASN A C 1
ATOM 518 O O . ASN A 1 66 ? 24.411 -27.374 -27.893 1.00 53.94 66 ASN A O 1
ATOM 522 N N . ALA A 1 67 ? 24.786 -28.604 -29.733 1.00 56.31 67 ALA A N 1
ATOM 523 C CA . ALA A 1 67 ? 25.549 -27.573 -30.433 1.00 56.31 67 ALA A CA 1
ATOM 524 C C . ALA A 1 67 ? 24.670 -26.368 -30.809 1.00 56.31 67 ALA A C 1
ATOM 526 O O . ALA A 1 67 ? 25.071 -25.230 -30.583 1.00 56.31 67 ALA A O 1
ATOM 527 N N . LEU A 1 68 ? 23.446 -26.607 -31.289 1.00 52.94 68 LEU A N 1
ATOM 528 C CA . LEU A 1 68 ? 22.467 -25.560 -31.598 1.00 52.94 68 LEU A CA 1
ATOM 529 C C . LEU A 1 68 ? 22.022 -24.805 -30.344 1.00 52.94 68 LEU A C 1
ATOM 531 O O . LEU A 1 68 ? 21.955 -23.580 -30.361 1.00 52.94 68 LEU A O 1
ATOM 535 N N . VAL A 1 69 ? 21.761 -25.510 -29.241 1.00 51.72 69 VAL A N 1
ATOM 536 C CA . VAL A 1 69 ? 21.392 -24.895 -27.957 1.00 51.72 69 VAL A CA 1
ATOM 537 C C . VAL A 1 69 ? 22.555 -24.079 -27.402 1.00 51.72 69 VAL A C 1
ATOM 539 O O . VAL A 1 69 ? 22.354 -22.952 -26.956 1.00 51.72 69 VAL A O 1
ATOM 542 N N . LYS A 1 70 ? 23.785 -24.596 -27.470 1.00 51.28 70 LYS A N 1
ATOM 543 C CA . LYS A 1 70 ? 24.974 -23.868 -27.018 1.00 51.28 70 LYS A CA 1
ATOM 544 C C . LYS A 1 70 ? 25.249 -22.634 -27.883 1.00 51.28 70 LYS A C 1
ATOM 546 O O . LYS A 1 70 ? 25.482 -21.566 -27.327 1.00 51.28 70 LYS A O 1
ATOM 551 N N . GLY A 1 71 ? 25.119 -22.748 -29.206 1.00 53.59 71 GLY A N 1
ATOM 552 C CA . GLY A 1 71 ? 25.214 -21.620 -30.135 1.00 53.59 71 GLY A CA 1
ATOM 553 C C . GLY A 1 71 ? 24.105 -20.585 -29.930 1.00 53.59 71 GLY A C 1
ATOM 554 O O . GLY A 1 71 ? 24.365 -19.388 -29.986 1.00 53.59 71 GLY A O 1
ATOM 555 N N . ALA A 1 72 ? 22.881 -21.011 -29.606 1.00 53.50 72 ALA A N 1
ATOM 556 C CA . ALA A 1 72 ? 21.787 -20.104 -29.259 1.00 53.50 72 ALA A CA 1
ATOM 557 C C . ALA A 1 72 ? 22.046 -19.361 -27.936 1.00 53.50 72 ALA A C 1
ATOM 559 O O . ALA A 1 72 ? 21.776 -18.167 -27.847 1.00 53.50 72 ALA A O 1
ATOM 560 N N . ILE A 1 73 ? 22.613 -20.035 -26.928 1.00 49.44 73 ILE A N 1
ATOM 561 C CA . ILE A 1 73 ? 23.006 -19.416 -25.652 1.00 49.44 73 ILE A CA 1
ATOM 562 C C . ILE A 1 73 ? 24.167 -18.432 -25.853 1.00 49.44 73 ILE A C 1
ATOM 564 O O . ILE A 1 73 ? 24.144 -17.339 -25.291 1.00 49.44 73 ILE A O 1
ATOM 568 N N . GLU A 1 74 ? 25.170 -18.787 -26.656 1.00 55.75 74 GLU A N 1
ATOM 569 C CA . GLU A 1 74 ? 26.304 -17.910 -26.967 1.00 55.75 74 GLU A CA 1
ATOM 570 C C . GLU A 1 74 ? 25.867 -16.698 -27.805 1.00 55.75 74 GLU A C 1
ATOM 572 O O . GLU A 1 74 ? 26.241 -15.579 -27.466 1.00 55.75 74 GLU A O 1
ATOM 577 N N . ARG A 1 75 ? 24.966 -16.866 -28.785 1.00 59.28 75 ARG A N 1
ATOM 578 C CA . ARG A 1 75 ? 24.345 -15.738 -29.506 1.00 59.28 75 ARG A CA 1
ATOM 579 C C . ARG A 1 75 ? 23.490 -14.865 -28.596 1.00 59.28 75 ARG A C 1
ATOM 581 O O . ARG A 1 75 ? 23.616 -13.651 -28.665 1.00 59.28 75 ARG A O 1
ATOM 588 N N . ALA A 1 76 ? 22.683 -15.443 -27.704 1.00 53.25 76 ALA A N 1
ATOM 589 C CA . ALA A 1 76 ? 21.900 -14.673 -26.734 1.00 53.25 76 ALA A CA 1
ATOM 590 C C . ALA A 1 76 ? 22.802 -13.890 -25.762 1.00 53.25 76 ALA A C 1
ATOM 592 O O . ALA A 1 76 ? 22.493 -12.759 -25.384 1.00 53.25 76 ALA A O 1
ATOM 593 N N . LYS A 1 77 ? 23.948 -14.466 -25.383 1.00 48.53 77 LYS A N 1
ATOM 594 C CA . LYS A 1 77 ? 24.974 -13.796 -24.581 1.00 48.53 77 LYS A CA 1
ATOM 595 C C . LYS A 1 77 ? 25.652 -12.668 -25.364 1.00 48.53 77 LYS A C 1
ATOM 597 O O . LYS A 1 77 ? 25.810 -11.582 -24.815 1.00 48.53 77 LYS A O 1
ATOM 602 N N . ASP A 1 78 ? 26.015 -12.889 -26.622 1.00 58.28 78 ASP A N 1
ATOM 603 C CA . ASP A 1 78 ? 26.664 -11.882 -27.468 1.00 58.28 78 ASP A CA 1
ATOM 604 C C . ASP A 1 78 ? 25.707 -10.755 -27.875 1.00 58.28 78 ASP A C 1
ATOM 606 O O . ASP A 1 78 ? 26.108 -9.591 -27.903 1.00 58.28 78 ASP A O 1
ATOM 610 N N . GLU A 1 79 ? 24.430 -11.057 -28.110 1.00 65.62 79 GLU A N 1
ATOM 611 C CA . GLU A 1 79 ? 23.358 -10.067 -28.249 1.00 65.62 79 GLU A CA 1
ATOM 612 C C . GLU A 1 79 ? 23.154 -9.294 -26.945 1.00 65.62 79 GLU A C 1
ATOM 614 O O . GLU A 1 79 ? 23.049 -8.070 -26.977 1.00 65.62 79 GLU A O 1
ATOM 619 N N . GLY A 1 80 ? 23.187 -9.970 -25.793 1.00 51.62 80 GLY A N 1
ATOM 620 C CA . GLY A 1 80 ? 23.157 -9.331 -24.478 1.00 51.62 80 GLY A CA 1
ATOM 621 C C . GLY A 1 80 ? 24.337 -8.381 -24.250 1.00 51.62 80 GLY A C 1
ATOM 622 O O . GLY A 1 80 ? 24.143 -7.265 -23.773 1.00 51.62 80 GLY A O 1
ATOM 623 N N . ILE A 1 81 ? 25.550 -8.773 -24.652 1.00 51.59 81 ILE A N 1
ATOM 624 C CA . ILE A 1 81 ? 26.768 -7.952 -24.552 1.00 51.59 81 ILE A CA 1
ATOM 625 C C . ILE A 1 81 ? 26.744 -6.796 -25.559 1.00 51.59 81 ILE A C 1
ATOM 627 O O . ILE A 1 81 ? 27.155 -5.687 -25.219 1.00 51.59 81 ILE A O 1
ATOM 631 N N . LYS A 1 82 ? 26.255 -7.009 -26.787 1.00 61.19 82 LYS A N 1
ATOM 632 C CA . LYS A 1 82 ? 26.061 -5.933 -27.771 1.00 61.19 82 LYS A CA 1
ATOM 633 C C . LYS A 1 82 ? 25.035 -4.923 -27.277 1.00 61.19 82 LYS A C 1
ATOM 635 O O . LYS A 1 82 ? 25.336 -3.735 -27.301 1.00 61.19 82 LYS A O 1
ATOM 640 N N . LYS A 1 83 ? 23.900 -5.395 -26.748 1.00 57.59 83 LYS A N 1
ATOM 641 C CA . LYS A 1 83 ? 22.865 -4.555 -26.139 1.00 57.59 83 LYS A CA 1
ATOM 642 C C . LYS A 1 83 ? 23.441 -3.741 -24.982 1.00 57.59 83 LYS A C 1
ATOM 644 O O . LYS A 1 83 ? 23.268 -2.532 -24.975 1.00 57.59 83 LYS A O 1
ATOM 649 N N . TYR A 1 84 ? 24.213 -4.378 -24.097 1.00 51.50 84 TYR A N 1
ATOM 650 C CA . TYR A 1 84 ? 24.919 -3.734 -22.983 1.00 51.50 84 TYR A CA 1
ATOM 651 C C . TYR A 1 84 ? 25.934 -2.668 -23.436 1.00 51.50 84 TYR A C 1
ATOM 653 O O . TYR A 1 84 ? 26.047 -1.617 -22.812 1.00 51.50 84 TYR A O 1
ATOM 661 N N . LYS A 1 85 ? 26.661 -2.902 -24.539 1.00 53.28 85 LYS A N 1
ATOM 662 C CA . LYS A 1 85 ? 27.584 -1.913 -25.124 1.00 53.28 85 LYS A CA 1
ATOM 663 C C . LYS A 1 85 ? 26.853 -0.731 -25.765 1.00 53.28 85 LYS A C 1
ATOM 665 O O . LYS A 1 85 ? 27.356 0.384 -25.682 1.00 53.28 85 LYS A O 1
ATOM 670 N N . THR A 1 86 ? 25.686 -0.948 -26.374 1.00 54.69 86 THR A N 1
ATOM 671 C CA . THR A 1 86 ? 24.840 0.139 -26.897 1.00 54.69 86 THR A CA 1
ATOM 672 C C . THR A 1 86 ? 24.170 0.957 -25.792 1.00 54.69 86 THR A C 1
ATOM 674 O O . THR A 1 86 ? 24.088 2.166 -25.939 1.00 54.69 86 THR A O 1
ATOM 677 N N . THR A 1 87 ? 23.769 0.362 -24.661 1.00 52.25 87 THR A N 1
ATOM 678 C CA . THR A 1 87 ? 23.162 1.105 -23.536 1.00 52.25 87 THR A CA 1
ATOM 679 C C . THR A 1 87 ? 24.153 1.839 -22.630 1.00 52.25 87 THR A C 1
ATOM 681 O O . THR A 1 87 ? 23.719 2.546 -21.730 1.00 52.25 87 THR A O 1
ATOM 684 N N . GLN A 1 88 ? 25.468 1.729 -22.855 1.00 49.56 88 GLN A N 1
ATOM 685 C CA . GLN A 1 88 ? 26.486 2.525 -22.147 1.00 49.56 88 GLN A CA 1
ATOM 686 C C . GLN A 1 88 ? 27.010 3.738 -22.935 1.00 49.56 88 GLN A C 1
ATOM 688 O O . GLN A 1 88 ? 27.904 4.435 -22.453 1.00 49.56 88 GLN A O 1
ATOM 693 N N . THR A 1 89 ? 26.478 4.035 -24.123 1.00 55.72 89 THR A N 1
ATOM 694 C CA . THR A 1 89 ? 26.691 5.355 -24.735 1.00 55.72 89 THR A CA 1
ATOM 695 C C . THR A 1 89 ? 25.772 6.373 -24.062 1.00 55.72 89 THR A C 1
ATOM 697 O O . THR A 1 89 ? 24.704 6.019 -23.568 1.00 55.72 89 THR A O 1
ATOM 700 N N . SER A 1 90 ? 26.156 7.650 -24.036 1.00 49.50 90 SER A N 1
ATOM 701 C CA . SER A 1 90 ? 25.299 8.722 -23.508 1.00 49.50 90 SER A CA 1
ATOM 702 C C . SER A 1 90 ? 23.916 8.736 -24.171 1.00 49.50 90 SER A C 1
ATOM 704 O O . SER A 1 90 ? 22.921 8.958 -23.492 1.00 49.50 90 SER A O 1
ATOM 706 N N . GLU A 1 91 ? 23.842 8.420 -25.465 1.00 47.47 91 GLU A N 1
ATOM 707 C CA . GLU A 1 91 ? 22.583 8.274 -26.207 1.00 47.47 91 GLU A CA 1
ATOM 708 C C . GLU A 1 91 ? 21.787 7.028 -25.794 1.00 47.47 91 GLU A C 1
ATOM 710 O O . GLU A 1 91 ? 20.581 7.127 -25.604 1.00 47.47 91 GLU A O 1
ATOM 715 N N . GLY A 1 92 ? 22.435 5.880 -25.577 1.00 46.00 92 GLY A N 1
ATOM 716 C CA . GLY A 1 92 ? 21.758 4.659 -25.129 1.00 46.00 92 GLY A CA 1
ATOM 717 C C . GLY A 1 92 ? 21.271 4.729 -23.680 1.00 46.00 92 GLY A C 1
ATOM 718 O O . GLY A 1 92 ? 20.234 4.156 -23.352 1.00 46.00 92 GLY A O 1
ATOM 719 N N . ILE A 1 93 ? 21.975 5.476 -22.822 1.00 52.25 93 ILE A N 1
ATOM 720 C CA . ILE A 1 93 ? 21.523 5.795 -21.461 1.00 52.25 93 ILE A CA 1
ATOM 721 C C . ILE A 1 93 ? 20.282 6.692 -21.523 1.00 52.25 93 ILE A C 1
ATOM 723 O O . ILE A 1 93 ? 19.325 6.437 -20.799 1.00 52.25 93 ILE A O 1
ATOM 727 N N . LEU A 1 94 ? 20.274 7.705 -22.396 1.00 49.72 94 LEU A N 1
ATOM 728 C CA . LEU A 1 94 ? 19.119 8.586 -22.592 1.00 49.72 94 LEU A CA 1
ATOM 729 C C . LEU A 1 94 ? 17.919 7.831 -23.170 1.00 49.72 94 LEU A C 1
ATOM 731 O O . LEU A 1 94 ? 16.815 7.978 -22.664 1.00 49.72 94 LEU A O 1
ATOM 735 N N . GLU A 1 95 ? 18.128 6.967 -24.161 1.00 51.44 95 GLU A N 1
ATOM 736 C CA . GLU A 1 95 ? 17.065 6.151 -24.753 1.00 51.44 95 GLU A CA 1
ATOM 737 C C . GLU A 1 95 ? 16.492 5.150 -23.738 1.00 51.44 95 GLU A C 1
ATO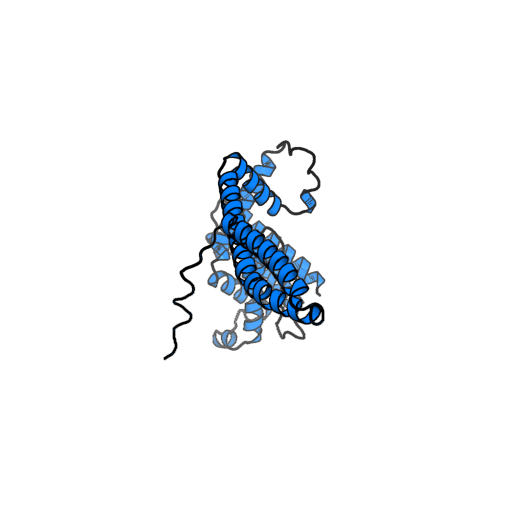M 739 O O . GLU A 1 95 ? 15.282 4.940 -23.669 1.00 51.44 95 GLU A O 1
ATOM 744 N N . GLN A 1 96 ? 17.340 4.571 -22.884 1.00 51.88 96 GLN A N 1
ATOM 745 C CA . GLN A 1 96 ? 16.889 3.699 -21.806 1.00 51.88 96 GLN A CA 1
ATOM 746 C C . GLN A 1 96 ? 16.136 4.474 -20.715 1.00 51.88 96 GLN A C 1
ATOM 748 O O . GLN A 1 96 ? 15.099 4.001 -20.255 1.00 51.88 96 GLN A O 1
ATOM 753 N N . GLN A 1 97 ? 16.598 5.671 -20.347 1.00 48.56 97 GLN A N 1
ATOM 754 C CA . GLN A 1 97 ? 15.876 6.566 -19.440 1.00 48.56 97 GLN A CA 1
ATOM 755 C C . GLN A 1 97 ? 14.535 7.006 -20.026 1.00 48.56 97 GLN A C 1
ATOM 757 O O . GLN A 1 97 ? 13.550 7.035 -19.295 1.00 48.56 97 GLN A O 1
ATOM 762 N N . ASP A 1 98 ? 14.464 7.276 -21.330 1.00 47.16 98 ASP A N 1
ATOM 763 C CA . ASP A 1 98 ? 13.226 7.587 -22.040 1.00 47.16 98 ASP A CA 1
ATOM 764 C C . ASP A 1 98 ? 12.275 6.389 -22.014 1.00 47.16 98 ASP A C 1
ATOM 766 O O . ASP A 1 98 ? 11.103 6.537 -21.681 1.00 47.16 98 ASP A O 1
ATOM 770 N N . ILE A 1 99 ? 12.757 5.176 -22.290 1.00 52.31 99 ILE A N 1
ATOM 771 C CA . ILE A 1 99 ? 11.943 3.954 -22.220 1.00 52.31 99 ILE A CA 1
ATOM 772 C C . ILE A 1 99 ? 11.442 3.707 -20.791 1.00 52.31 99 ILE A C 1
ATOM 774 O O . ILE A 1 99 ? 10.269 3.377 -20.601 1.00 52.31 99 ILE A O 1
ATOM 778 N N . GLU A 1 100 ? 12.295 3.884 -19.782 1.00 47.62 100 GLU A N 1
ATOM 779 C CA . GLU A 1 100 ? 11.934 3.772 -18.366 1.00 47.62 100 GLU A CA 1
ATOM 780 C C . GLU A 1 100 ? 10.917 4.855 -17.970 1.00 47.62 100 GLU A C 1
ATOM 782 O O . GLU A 1 100 ? 9.920 4.566 -17.309 1.00 47.62 100 GLU A O 1
ATOM 787 N N . TYR A 1 101 ? 11.085 6.077 -18.469 1.00 45.84 101 TYR A N 1
ATOM 788 C CA . TYR A 1 101 ? 10.151 7.187 -18.308 1.00 45.84 101 TYR A CA 1
ATOM 789 C C . TYR A 1 101 ? 8.789 6.900 -18.969 1.00 45.84 101 TYR A C 1
ATOM 791 O O . TYR A 1 101 ? 7.743 7.038 -18.328 1.00 45.84 101 TYR A O 1
ATOM 799 N N . TYR A 1 102 ? 8.765 6.399 -20.207 1.00 43.84 102 TYR A N 1
ATOM 800 C CA . TYR A 1 102 ? 7.542 6.013 -20.921 1.00 43.84 102 TYR A CA 1
ATOM 801 C C . TYR A 1 102 ? 6.862 4.778 -20.317 1.00 43.84 102 TYR A C 1
ATOM 803 O O . TYR A 1 102 ? 5.633 4.660 -20.379 1.00 43.84 102 TYR A O 1
ATOM 811 N N . ALA A 1 103 ? 7.621 3.876 -19.690 1.00 44.06 103 ALA A N 1
ATOM 812 C CA . ALA A 1 103 ? 7.080 2.754 -18.927 1.00 44.06 103 ALA A CA 1
ATOM 813 C C . ALA A 1 103 ? 6.358 3.215 -17.648 1.00 44.06 103 ALA A C 1
ATOM 815 O O . ALA A 1 103 ? 5.397 2.569 -17.225 1.00 44.06 103 ALA A O 1
ATOM 816 N N . VAL A 1 104 ? 6.779 4.346 -17.074 1.00 45.06 104 VAL A N 1
ATOM 817 C CA . VAL A 1 104 ? 6.233 4.947 -15.847 1.00 45.06 104 VAL A CA 1
ATOM 818 C C . VAL A 1 104 ? 5.017 5.856 -16.118 1.00 45.06 104 VAL A C 1
ATOM 820 O O . VAL A 1 104 ? 4.224 6.110 -15.210 1.00 45.06 104 VAL A O 1
ATOM 823 N N . ILE A 1 105 ? 4.806 6.308 -17.360 1.00 39.41 105 ILE A N 1
ATOM 824 C CA . ILE A 1 105 ? 3.645 7.126 -17.753 1.00 39.41 105 ILE A CA 1
ATOM 825 C C . ILE A 1 105 ? 2.472 6.256 -18.235 1.00 39.41 105 ILE A C 1
ATOM 827 O O . ILE A 1 105 ? 2.620 5.379 -19.094 1.00 39.41 105 ILE A O 1
ATOM 831 N N . LEU A 1 106 ? 1.273 6.543 -17.707 1.00 41.31 106 LEU A N 1
ATOM 832 C CA . LEU A 1 106 ? 0.011 5.870 -18.039 1.00 41.31 106 LEU A CA 1
ATOM 833 C C . LEU A 1 106 ? -0.334 5.963 -19.545 1.00 41.31 106 LEU A C 1
ATOM 835 O O . LEU A 1 106 ? -0.151 7.023 -20.148 1.00 41.31 106 LEU A O 1
ATOM 839 N N . PRO A 1 107 ? -0.922 4.910 -20.155 1.00 43.59 107 PRO A N 1
ATOM 840 C CA . PRO A 1 107 ? -1.275 4.881 -21.579 1.00 43.59 107 PRO A CA 1
ATOM 841 C C . PRO A 1 107 ? -2.134 6.054 -22.070 1.00 43.59 107 PRO A C 1
ATOM 843 O O . PRO A 1 107 ? -1.972 6.485 -23.207 1.00 43.59 107 PRO A O 1
ATOM 846 N N . ALA A 1 108 ? -2.990 6.618 -21.212 1.00 42.41 108 ALA A N 1
ATOM 847 C CA . ALA A 1 108 ? -3.853 7.756 -21.541 1.00 42.41 108 ALA A CA 1
ATOM 848 C C . ALA A 1 108 ? -3.084 9.028 -21.958 1.00 42.41 108 ALA A C 1
ATOM 850 O O . ALA A 1 108 ? -3.635 9.874 -22.655 1.00 42.41 108 ALA A O 1
ATOM 851 N N . HIS A 1 109 ? -1.805 9.145 -21.589 1.00 40.94 109 HIS A N 1
ATOM 852 C CA . HIS A 1 109 ? -0.943 10.274 -21.955 1.00 40.94 109 HIS A CA 1
ATOM 853 C C . HIS A 1 109 ? -0.016 9.974 -23.148 1.00 40.94 109 HIS A C 1
ATOM 855 O O . HIS A 1 109 ? 0.748 10.840 -23.564 1.00 40.94 109 HIS A O 1
ATOM 861 N N . ARG A 1 110 ? -0.090 8.768 -23.734 1.00 44.88 110 ARG A N 1
ATOM 862 C CA . ARG A 1 110 ? 0.785 8.318 -24.836 1.00 44.88 110 ARG A CA 1
ATOM 863 C C . ARG A 1 110 ? 0.288 8.709 -26.237 1.00 44.88 110 ARG A C 1
ATOM 865 O O . ARG A 1 110 ? 1.026 8.547 -27.204 1.00 44.88 110 ARG A O 1
ATOM 872 N N . ASN A 1 111 ? -0.923 9.259 -26.360 1.00 39.34 111 ASN A N 1
ATOM 873 C CA . ASN A 1 111 ? -1.517 9.665 -27.647 1.00 39.34 111 ASN A CA 1
ATOM 874 C C . ASN A 1 111 ? -0.996 11.009 -28.201 1.00 39.34 111 ASN A C 1
ATOM 876 O O . ASN A 1 111 ? -1.447 11.447 -29.253 1.00 39.34 111 ASN A O 1
ATOM 880 N N . TYR A 1 112 ? -0.023 11.648 -27.545 1.00 42.75 112 TYR A N 1
ATOM 881 C CA . TYR A 1 112 ? 0.658 12.853 -28.046 1.00 42.75 112 TYR A CA 1
ATOM 882 C C . TYR A 1 112 ? 1.970 12.530 -28.797 1.00 42.75 112 TYR A C 1
ATOM 884 O O . TYR A 1 112 ? 2.847 13.377 -28.930 1.00 42.75 112 TYR A O 1
ATOM 892 N N . SER A 1 113 ? 2.120 11.293 -29.281 1.00 35.66 113 SER A N 1
ATOM 893 C CA . SER A 1 113 ? 3.386 10.670 -29.701 1.00 35.66 113 SER A CA 1
ATOM 894 C C . SER A 1 113 ? 3.925 11.040 -31.090 1.00 35.66 113 SER A C 1
ATOM 896 O O . SER A 1 113 ? 4.931 10.474 -31.509 1.00 35.66 113 SER A O 1
ATOM 898 N N . SER A 1 114 ? 3.343 12.005 -31.805 1.00 34.91 114 SER A N 1
ATOM 899 C CA . SER A 1 114 ? 3.923 12.507 -33.067 1.00 34.91 114 SER A CA 1
ATOM 900 C C . SER A 1 114 ? 4.426 13.947 -33.001 1.00 34.91 114 SER A C 1
ATOM 902 O O . SER A 1 114 ? 5.087 14.409 -33.930 1.00 34.91 114 SER A O 1
ATOM 904 N N . ALA A 1 115 ? 4.183 14.656 -31.900 1.00 32.72 115 ALA A N 1
ATOM 905 C CA . ALA A 1 115 ? 4.937 15.856 -31.602 1.00 32.72 115 ALA A CA 1
ATOM 906 C C . ALA A 1 115 ? 6.123 15.411 -30.752 1.00 32.72 115 ALA A C 1
ATOM 908 O O . ALA A 1 115 ? 5.928 14.907 -29.648 1.00 32.72 115 ALA A O 1
ATOM 909 N N . ARG A 1 116 ? 7.357 15.630 -31.231 1.00 39.47 116 ARG A N 1
ATOM 910 C CA . ARG A 1 116 ? 8.472 15.913 -30.315 1.00 39.47 116 ARG A CA 1
ATOM 911 C C . ARG A 1 116 ? 7.874 16.792 -29.226 1.00 39.47 116 ARG A C 1
ATOM 913 O O . ARG A 1 116 ? 7.397 17.877 -29.565 1.00 39.47 116 ARG A O 1
ATOM 920 N N . LEU A 1 117 ? 7.792 16.286 -27.995 1.00 38.56 117 LEU A N 1
ATOM 921 C CA . LEU A 1 117 ? 7.340 17.059 -26.850 1.00 38.56 117 LEU A CA 1
ATOM 922 C C . LEU A 1 117 ? 8.320 18.222 -26.757 1.00 38.56 117 LEU A C 1
ATOM 924 O O . LEU A 1 117 ? 9.385 18.114 -26.159 1.00 38.56 117 LEU A O 1
ATOM 928 N N . SER A 1 118 ? 8.003 19.320 -27.443 1.00 36.91 118 SER A N 1
ATOM 929 C CA . SER A 1 118 ? 8.603 20.601 -27.169 1.00 36.91 118 SER A CA 1
ATOM 930 C C . SER A 1 118 ? 8.197 20.852 -25.735 1.00 36.91 118 SER A C 1
ATOM 932 O O . SER A 1 118 ? 7.026 21.121 -25.460 1.00 36.91 118 SER A O 1
ATOM 934 N N . ILE A 1 119 ? 9.158 20.626 -24.850 1.00 45.97 119 ILE A N 1
ATOM 935 C CA . ILE A 1 119 ? 9.215 21.079 -23.474 1.00 45.97 119 ILE A CA 1
ATOM 936 C C . ILE A 1 119 ? 8.737 22.534 -23.498 1.00 45.97 119 ILE A C 1
ATOM 938 O O . ILE A 1 119 ? 9.485 23.435 -23.860 1.00 45.97 119 ILE A O 1
ATOM 942 N N . ARG A 1 120 ? 7.437 22.742 -23.287 1.00 44.62 120 ARG A N 1
ATOM 943 C CA . ARG A 1 120 ? 6.795 24.063 -23.329 1.00 44.62 120 ARG A CA 1
ATOM 944 C C . ARG A 1 120 ? 6.393 24.536 -21.938 1.00 44.62 120 ARG A C 1
ATOM 946 O O . ARG A 1 120 ? 5.995 25.682 -21.809 1.00 44.62 120 ARG A O 1
ATOM 953 N N . ASP A 1 121 ? 6.555 23.691 -20.921 1.00 50.56 121 ASP A N 1
ATOM 954 C CA . ASP A 1 121 ? 6.234 24.015 -19.536 1.00 50.56 121 ASP A CA 1
ATOM 955 C C . ASP A 1 121 ? 7.296 23.421 -18.599 1.00 50.56 121 ASP A C 1
ATOM 957 O O . ASP A 1 121 ? 7.250 22.242 -18.241 1.00 50.56 121 ASP A O 1
ATOM 961 N N . GLU A 1 122 ? 8.285 24.236 -18.215 1.00 57.75 122 GLU A N 1
ATOM 962 C CA . GLU A 1 122 ? 9.273 23.896 -17.174 1.00 57.75 122 GLU A CA 1
ATOM 963 C C . GLU A 1 122 ? 8.586 23.498 -15.854 1.00 57.75 122 GLU A C 1
ATOM 965 O O . GLU A 1 122 ? 9.063 22.617 -15.137 1.00 57.75 122 GLU A O 1
ATOM 970 N N . SER A 1 123 ? 7.405 24.070 -15.600 1.00 67.19 123 SER A N 1
ATOM 971 C CA . SER A 1 123 ? 6.555 23.808 -14.438 1.00 67.19 123 SER A CA 1
ATOM 972 C C . SER A 1 123 ? 6.134 22.334 -14.307 1.00 67.19 123 SER A C 1
ATOM 974 O O . SER A 1 123 ? 6.171 21.762 -13.215 1.00 67.19 123 SER A O 1
ATOM 976 N N . LEU A 1 124 ? 5.788 21.680 -15.421 1.00 62.03 124 LEU A N 1
ATOM 977 C CA . LEU A 1 124 ? 5.332 20.288 -15.437 1.00 62.03 124 LEU A CA 1
ATOM 978 C C . LEU A 1 124 ? 6.483 19.314 -15.156 1.00 62.03 124 LEU A C 1
ATOM 980 O O . LEU A 1 124 ? 6.312 18.325 -14.444 1.00 62.03 124 LEU A O 1
ATOM 984 N N . LEU A 1 125 ? 7.670 19.600 -15.693 1.00 64.69 125 LEU A N 1
ATOM 985 C CA . LEU A 1 125 ? 8.886 18.821 -15.444 1.00 64.69 125 LEU A CA 1
ATOM 986 C C . LEU A 1 125 ? 9.311 18.905 -13.980 1.00 64.69 125 LEU A C 1
ATOM 988 O O . LEU A 1 125 ? 9.658 17.889 -13.372 1.00 64.69 125 LEU A O 1
ATOM 992 N N . GLU A 1 126 ? 9.239 20.100 -13.401 1.00 70.12 126 GLU A N 1
ATOM 993 C CA . GLU A 1 126 ? 9.518 20.310 -11.986 1.00 70.12 126 GLU A CA 1
ATOM 994 C C . GLU A 1 126 ? 8.512 19.566 -11.098 1.00 70.12 126 GLU A C 1
ATOM 996 O O . GLU A 1 126 ? 8.908 18.903 -10.137 1.00 70.12 126 GLU A O 1
ATOM 1001 N N . GLN A 1 127 ? 7.229 19.566 -11.469 1.00 69.56 127 GLN A N 1
ATOM 1002 C CA . GLN A 1 127 ? 6.203 18.791 -10.777 1.00 69.56 127 GLN A CA 1
ATOM 1003 C C . GLN A 1 127 ? 6.475 17.280 -10.846 1.00 69.56 127 GLN A C 1
ATOM 1005 O O . GLN A 1 127 ? 6.464 16.609 -9.816 1.00 69.56 127 GLN A O 1
ATOM 1010 N N . ILE A 1 128 ? 6.791 16.737 -12.026 1.00 72.12 128 ILE A N 1
ATOM 1011 C CA . ILE A 1 128 ? 7.109 15.308 -12.198 1.00 72.12 128 ILE A CA 1
ATOM 1012 C C . ILE A 1 128 ? 8.340 14.913 -11.374 1.00 72.12 128 ILE A C 1
ATOM 1014 O O . ILE A 1 128 ? 8.370 13.833 -10.773 1.00 72.12 128 ILE A O 1
ATOM 1018 N N . LYS A 1 129 ? 9.356 15.782 -11.333 1.00 74.62 129 LYS A N 1
ATOM 1019 C CA . LYS A 1 129 ? 10.565 15.577 -10.533 1.00 74.62 129 LYS A CA 1
ATOM 1020 C C . LYS A 1 129 ? 10.246 15.585 -9.039 1.00 74.62 129 LYS A C 1
ATOM 1022 O O . LYS A 1 129 ? 10.670 14.677 -8.328 1.00 74.62 129 LYS A O 1
ATOM 1027 N N . ASN A 1 130 ? 9.474 16.561 -8.570 1.00 73.94 130 ASN A N 1
ATOM 1028 C CA . ASN A 1 130 ? 9.062 16.648 -7.169 1.00 73.94 130 ASN A CA 1
ATOM 1029 C C . ASN A 1 130 ? 8.209 15.444 -6.749 1.00 73.94 130 ASN A C 1
ATOM 1031 O O . ASN A 1 130 ? 8.410 14.896 -5.666 1.00 73.94 130 ASN A O 1
ATOM 1035 N N . ASP A 1 131 ? 7.333 14.965 -7.630 1.00 77.38 131 ASP A N 1
ATOM 1036 C CA . ASP A 1 131 ? 6.538 13.755 -7.415 1.00 77.38 131 ASP A CA 1
ATOM 1037 C C . ASP A 1 131 ? 7.407 12.501 -7.338 1.00 77.38 131 ASP A C 1
ATOM 1039 O O . ASP A 1 131 ? 7.150 11.621 -6.515 1.00 77.38 131 ASP A O 1
ATOM 1043 N N . ALA A 1 132 ? 8.448 12.413 -8.171 1.00 75.88 132 ALA A N 1
ATOM 1044 C CA . ALA A 1 132 ? 9.406 11.314 -8.133 1.00 75.88 132 ALA A CA 1
ATOM 1045 C C . ALA A 1 132 ? 10.160 11.273 -6.802 1.00 75.88 132 ALA A C 1
ATOM 1047 O O . ALA A 1 132 ? 10.202 10.223 -6.167 1.00 75.88 132 ALA A O 1
ATOM 1048 N N . LEU A 1 133 ? 10.688 12.418 -6.364 1.00 78.50 133 LEU A N 1
ATOM 1049 C CA . LEU A 1 133 ? 11.435 12.538 -5.112 1.00 78.50 133 LEU A CA 1
ATOM 1050 C C . LEU A 1 133 ? 10.552 12.255 -3.892 1.00 78.50 133 LEU A C 1
ATOM 1052 O O . LEU A 1 133 ? 10.957 11.525 -2.994 1.00 78.50 133 LEU A O 1
ATOM 1056 N N . ALA A 1 134 ? 9.323 12.774 -3.876 1.00 85.94 134 ALA A N 1
ATOM 1057 C CA . ALA A 1 134 ? 8.379 12.498 -2.798 1.00 85.94 134 ALA A CA 1
ATOM 1058 C C . ALA A 1 134 ? 7.936 11.024 -2.772 1.00 85.94 134 ALA A C 1
ATOM 1060 O O . ALA A 1 134 ? 7.785 10.454 -1.693 1.00 85.94 134 ALA A O 1
ATOM 1061 N N . SER A 1 135 ? 7.751 10.398 -3.941 1.00 82.44 135 SER A N 1
ATOM 1062 C CA . SER A 1 135 ? 7.425 8.968 -4.035 1.00 82.44 135 SER A CA 1
ATOM 1063 C C . SER A 1 135 ? 8.565 8.101 -3.505 1.00 82.44 135 SER A C 1
ATOM 1065 O O . SER A 1 135 ? 8.316 7.191 -2.721 1.00 82.44 135 SER A O 1
ATOM 1067 N N . ASP A 1 136 ? 9.803 8.393 -3.910 1.00 79.56 136 ASP A N 1
ATOM 1068 C CA . ASP A 1 136 ? 10.990 7.670 -3.446 1.00 79.56 136 ASP A CA 1
ATOM 1069 C C . ASP A 1 136 ? 11.164 7.798 -1.927 1.00 79.56 136 ASP A C 1
ATOM 1071 O O . ASP A 1 136 ? 11.338 6.798 -1.231 1.00 79.56 136 ASP A O 1
ATOM 1075 N N . GLU A 1 137 ? 10.986 9.007 -1.385 1.00 86.25 137 GLU A N 1
ATOM 1076 C CA . GLU A 1 137 ? 11.065 9.240 0.057 1.00 86.25 137 GLU A CA 1
ATOM 1077 C C . GLU A 1 137 ? 9.990 8.462 0.825 1.00 86.25 137 GLU A C 1
ATOM 1079 O O . GLU A 1 137 ? 10.293 7.826 1.833 1.00 86.25 137 GLU A O 1
ATOM 1084 N N . VAL A 1 138 ? 8.744 8.444 0.337 1.00 88.00 138 VAL A N 1
ATOM 1085 C CA . VAL A 1 138 ? 7.667 7.637 0.934 1.00 88.00 138 VAL A CA 1
ATOM 1086 C C . VAL A 1 138 ? 8.044 6.155 0.962 1.00 88.00 138 VAL A C 1
ATOM 1088 O O . VAL A 1 138 ? 7.889 5.502 1.993 1.00 88.00 138 VAL A O 1
ATOM 1091 N N . LEU A 1 139 ? 8.575 5.616 -0.135 1.00 85.12 139 LEU A N 1
ATOM 1092 C CA . LEU A 1 139 ? 8.950 4.203 -0.212 1.00 85.12 139 LEU A CA 1
ATOM 1093 C C . LEU A 1 139 ? 10.113 3.875 0.722 1.00 85.12 139 LEU A C 1
ATOM 1095 O O . LEU A 1 139 ? 10.046 2.888 1.445 1.00 85.12 139 LEU A O 1
ATOM 1099 N N . ARG A 1 140 ? 11.137 4.727 0.763 1.00 80.50 140 ARG A N 1
ATOM 1100 C CA . ARG A 1 140 ? 12.315 4.531 1.611 1.00 80.50 140 ARG A CA 1
ATOM 1101 C C . ARG A 1 140 ? 12.005 4.684 3.100 1.00 80.50 140 ARG A C 1
ATOM 1103 O O . ARG A 1 140 ? 12.607 4.003 3.922 1.00 80.50 140 ARG A O 1
ATOM 1110 N N . ARG A 1 141 ? 11.106 5.605 3.467 1.00 87.06 141 ARG A N 1
ATOM 1111 C CA . ARG A 1 141 ? 10.819 5.954 4.872 1.00 87.06 141 ARG A CA 1
ATOM 1112 C C . ARG A 1 141 ? 9.629 5.236 5.478 1.00 87.06 141 ARG A C 1
ATOM 1114 O O . ARG A 1 141 ? 9.547 5.170 6.699 1.00 87.06 141 ARG A O 1
ATOM 1121 N N . LEU A 1 142 ? 8.686 4.787 4.657 1.00 86.62 142 LEU A N 1
ATOM 1122 C CA . LEU A 1 142 ? 7.447 4.147 5.107 1.00 86.62 142 LEU A CA 1
ATOM 1123 C C . LEU A 1 142 ? 7.285 2.757 4.493 1.00 86.62 142 LEU A C 1
ATOM 1125 O O . LEU A 1 142 ? 6.741 1.864 5.135 1.00 86.62 142 LEU A O 1
ATOM 1129 N N . GLY A 1 143 ? 7.766 2.569 3.263 1.00 75.25 143 GLY A N 1
ATOM 1130 C CA . GLY A 1 143 ? 7.628 1.317 2.533 1.00 75.25 143 GLY A CA 1
ATOM 1131 C C . GLY A 1 143 ? 8.342 0.143 3.184 1.00 75.25 143 GLY A C 1
ATOM 1132 O O . GLY A 1 143 ? 7.799 -0.951 3.113 1.00 75.25 143 GLY A O 1
ATOM 1133 N N . ASP A 1 144 ? 9.469 0.353 3.867 1.00 76.44 144 ASP A N 1
ATOM 1134 C CA . ASP A 1 144 ? 10.230 -0.698 4.568 1.00 76.44 144 ASP A CA 1
ATOM 1135 C C . ASP A 1 144 ? 9.907 -0.803 6.074 1.00 76.44 144 ASP A C 1
ATOM 1137 O O . ASP A 1 144 ? 10.406 -1.687 6.766 1.00 76.44 144 ASP A O 1
ATOM 1141 N N . GLU A 1 145 ? 9.019 0.049 6.590 1.00 83.44 145 GLU A N 1
ATOM 1142 C CA . GLU A 1 145 ? 8.707 0.159 8.021 1.00 83.44 145 GLU A CA 1
ATOM 1143 C C . GLU A 1 145 ? 7.480 -0.669 8.407 1.00 83.44 145 GLU A C 1
ATOM 1145 O O . GLU A 1 145 ? 6.389 -0.149 8.665 1.00 83.44 145 GLU A O 1
ATOM 1150 N N . ASP A 1 146 ? 7.662 -1.987 8.456 1.00 80.69 146 ASP A N 1
ATOM 1151 C CA . ASP A 1 146 ? 6.573 -2.926 8.739 1.00 80.69 146 ASP A CA 1
ATOM 1152 C C . ASP A 1 146 ? 5.893 -2.658 10.088 1.00 80.69 146 ASP A C 1
ATOM 1154 O O . ASP A 1 146 ? 4.668 -2.724 10.177 1.00 80.69 146 ASP A O 1
ATOM 1158 N N . GLU A 1 147 ? 6.651 -2.291 11.125 1.00 87.06 147 GLU A N 1
ATOM 1159 C CA . GLU A 1 147 ? 6.097 -1.994 12.452 1.00 87.06 147 GLU A CA 1
ATOM 1160 C C . GLU A 1 147 ? 5.127 -0.810 12.426 1.00 87.06 147 GLU A C 1
ATOM 1162 O O . GLU A 1 147 ? 4.044 -0.883 13.012 1.00 87.06 147 GLU A O 1
ATOM 1167 N N . LEU A 1 148 ? 5.476 0.255 11.696 1.00 89.88 148 LEU A N 1
ATOM 1168 C CA . LEU A 1 148 ? 4.613 1.420 11.532 1.00 89.88 148 LEU A CA 1
ATOM 1169 C C . LEU A 1 148 ? 3.327 1.029 10.803 1.00 89.88 148 LEU A C 1
ATOM 1171 O O . LEU A 1 148 ? 2.232 1.327 11.273 1.00 89.88 148 LEU A O 1
ATOM 1175 N N . LEU A 1 149 ? 3.442 0.330 9.673 1.00 87.25 149 LEU A N 1
ATOM 1176 C CA . LEU A 1 149 ? 2.283 -0.066 8.871 1.00 87.25 149 LEU A CA 1
ATOM 1177 C C . LEU A 1 149 ? 1.361 -1.030 9.633 1.00 87.25 149 LEU A C 1
ATOM 1179 O O . LEU A 1 149 ? 0.136 -0.907 9.554 1.00 87.25 149 LEU A O 1
ATOM 1183 N N . VAL A 1 150 ? 1.928 -1.956 10.413 1.00 88.38 150 VAL A N 1
ATOM 1184 C CA . VAL A 1 150 ? 1.173 -2.832 11.321 1.00 88.38 150 VAL A CA 1
ATOM 1185 C C . VAL A 1 150 ? 0.489 -2.014 12.417 1.00 88.38 150 VAL A C 1
ATOM 1187 O O . VAL A 1 150 ? -0.675 -2.276 12.728 1.00 88.38 150 VAL A O 1
ATOM 1190 N N . GLY A 1 151 ? 1.170 -1.012 12.979 1.00 89.00 151 GLY A N 1
ATOM 1191 C CA . GLY A 1 151 ? 0.617 -0.090 13.971 1.00 89.00 151 GLY A CA 1
ATOM 1192 C C . GLY A 1 151 ? -0.588 0.688 13.440 1.00 89.00 151 GLY A C 1
ATOM 1193 O O . GLY A 1 151 ? -1.647 0.686 14.071 1.00 89.00 151 GLY A O 1
ATOM 1194 N N . LEU A 1 152 ? -0.465 1.265 12.242 1.00 92.50 152 LEU A N 1
ATOM 1195 C CA . LEU A 1 152 ? -1.544 1.977 11.551 1.00 92.50 152 LEU A CA 1
ATOM 1196 C C . LEU A 1 152 ? -2.740 1.061 11.276 1.00 92.50 152 LEU A C 1
ATOM 1198 O O . LEU A 1 152 ? -3.878 1.417 11.591 1.00 92.50 152 LEU A O 1
ATOM 1202 N N . ALA A 1 153 ? -2.488 -0.138 10.740 1.00 92.88 153 ALA A N 1
ATOM 1203 C CA . ALA A 1 153 ? -3.530 -1.126 10.484 1.00 92.88 153 ALA A CA 1
ATOM 1204 C C . ALA A 1 153 ? -4.252 -1.527 11.778 1.00 92.88 153 ALA A C 1
ATOM 1206 O O . ALA A 1 153 ? -5.481 -1.568 11.819 1.00 92.88 153 ALA A O 1
ATOM 1207 N N . ASN A 1 154 ? -3.498 -1.779 12.851 1.00 92.12 154 ASN A N 1
ATOM 1208 C CA . ASN A 1 154 ? -4.047 -2.149 14.149 1.00 92.12 154 ASN A CA 1
ATOM 1209 C C . ASN A 1 154 ? -4.912 -1.031 14.737 1.00 92.12 154 ASN A C 1
ATOM 1211 O O . ASN A 1 154 ? -6.018 -1.294 15.200 1.00 92.12 154 ASN A O 1
ATOM 1215 N N . TRP A 1 155 ? -4.432 0.213 14.705 1.00 93.31 155 TRP A N 1
ATOM 1216 C CA . TRP A 1 155 ? -5.184 1.350 15.225 1.00 93.31 155 TRP A CA 1
ATOM 1217 C C . TRP A 1 155 ? -6.497 1.542 14.465 1.00 93.31 155 TRP A C 1
ATOM 1219 O O . TRP A 1 155 ? -7.561 1.640 15.077 1.00 93.31 155 TRP A O 1
ATOM 1229 N N . ALA A 1 156 ? -6.442 1.517 13.136 1.00 95.19 156 ALA A N 1
ATOM 1230 C CA . ALA A 1 156 ? -7.622 1.713 12.310 1.00 95.19 156 ALA A CA 1
ATOM 1231 C C . ALA A 1 156 ? -8.662 0.591 12.490 1.00 95.19 156 ALA A C 1
ATOM 1233 O O . ALA A 1 156 ? -9.849 0.878 12.644 1.00 95.19 156 ALA A O 1
ATOM 1234 N N . CYS A 1 157 ? -8.226 -0.673 12.547 1.00 95.38 157 CYS A N 1
ATOM 1235 C CA . CYS A 1 157 ? -9.128 -1.809 12.768 1.00 95.38 157 CYS A CA 1
ATOM 1236 C C . CYS A 1 157 ? -9.738 -1.795 14.173 1.00 95.38 157 CYS A C 1
ATOM 1238 O O . CYS A 1 157 ? -10.924 -2.069 14.324 1.00 95.38 157 CYS A O 1
ATOM 1240 N N . ARG A 1 158 ? -8.963 -1.444 15.209 1.00 94.38 158 ARG A N 1
ATOM 1241 C CA . ARG A 1 158 ? -9.494 -1.329 16.577 1.00 94.38 158 ARG A CA 1
ATOM 1242 C C . ARG A 1 158 ? -10.581 -0.270 16.673 1.00 94.38 158 ARG A C 1
ATOM 1244 O O . ARG A 1 158 ? -11.594 -0.532 17.313 1.00 94.38 158 ARG A O 1
ATOM 1251 N N . LYS A 1 159 ? -10.399 0.868 16.004 1.00 94.38 159 LYS A N 1
ATOM 1252 C CA . LYS A 1 159 ? -11.416 1.918 15.956 1.00 94.38 159 LYS A CA 1
ATOM 1253 C C . LYS A 1 159 ? -12.706 1.429 15.301 1.00 94.38 159 LYS A C 1
ATOM 1255 O O . LYS A 1 159 ? -13.784 1.631 15.849 1.00 94.38 159 LYS A O 1
ATOM 1260 N N . GLU A 1 160 ? -12.596 0.757 14.157 1.00 95.25 160 GLU A N 1
ATOM 1261 C CA . GLU A 1 160 ? -13.753 0.205 13.440 1.00 95.25 160 GLU A CA 1
ATOM 1262 C C . GLU A 1 160 ? -14.499 -0.857 14.259 1.00 95.25 160 GLU A C 1
ATOM 1264 O O . GLU A 1 160 ? -15.725 -0.880 14.271 1.00 95.25 160 GLU A O 1
ATOM 1269 N N . LEU A 1 161 ? -13.771 -1.703 14.991 1.00 92.75 161 LEU A N 1
ATOM 1270 C CA . LEU A 1 161 ? -14.355 -2.737 15.848 1.00 92.75 161 LEU A CA 1
ATOM 1271 C C . LEU A 1 161 ? -14.807 -2.217 17.226 1.00 92.75 161 LEU A C 1
ATOM 1273 O O . LEU A 1 161 ? -15.249 -3.008 18.057 1.00 92.75 161 LEU A O 1
ATOM 1277 N N . GLY A 1 162 ? -14.671 -0.916 17.515 1.00 91.19 162 GLY A N 1
ATOM 1278 C CA . GLY A 1 162 ? -15.014 -0.344 18.824 1.00 91.19 162 GLY A CA 1
ATOM 1279 C C . GLY A 1 162 ? -14.105 -0.810 19.972 1.00 91.19 162 GLY A C 1
ATOM 1280 O O . GLY A 1 162 ? -14.488 -0.761 21.139 1.00 91.19 162 GLY A O 1
ATOM 1281 N N . MET A 1 163 ? -12.887 -1.258 19.659 1.00 91.88 163 MET A N 1
ATOM 1282 C CA . MET A 1 163 ? -11.918 -1.859 20.585 1.00 91.88 163 MET A CA 1
ATOM 1283 C C . MET A 1 163 ? -10.839 -0.878 21.076 1.00 91.88 163 MET A C 1
ATOM 1285 O O . MET A 1 163 ? -9.762 -1.290 21.526 1.00 91.88 163 MET A O 1
ATOM 1289 N N . ASP A 1 164 ? -11.087 0.429 21.014 1.00 87.81 164 ASP A N 1
ATOM 1290 C CA . ASP A 1 164 ? -10.118 1.457 21.429 1.00 87.81 164 ASP A CA 1
ATOM 1291 C C . ASP A 1 164 ? -9.729 1.342 22.913 1.00 87.81 164 ASP A C 1
ATOM 1293 O O . ASP A 1 164 ? -8.586 1.611 23.285 1.00 87.81 164 ASP A O 1
ATOM 1297 N N . LYS A 1 165 ? -10.658 0.867 23.752 1.00 88.56 165 LYS A N 1
ATOM 1298 C CA . LYS A 1 165 ? -10.471 0.674 25.201 1.00 88.56 165 LYS A CA 1
ATOM 1299 C C . LYS A 1 165 ? -10.239 -0.785 25.612 1.00 88.56 165 LYS A C 1
ATOM 1301 O O . LYS A 1 165 ? -10.161 -1.061 26.804 1.00 88.56 165 LYS A O 1
ATOM 1306 N N . ALA A 1 166 ? -10.143 -1.700 24.647 1.00 87.62 166 ALA A N 1
ATOM 1307 C CA . ALA A 1 166 ? -9.912 -3.113 24.924 1.00 87.62 166 ALA A CA 1
ATOM 1308 C C . ALA A 1 166 ? -8.546 -3.340 25.593 1.00 87.62 166 ALA A C 1
ATOM 1310 O O . ALA A 1 166 ? -7.550 -2.683 25.268 1.00 87.62 166 ALA A O 1
ATOM 1311 N N . SER A 1 167 ? -8.507 -4.295 26.515 1.00 88.69 167 SER A N 1
ATOM 1312 C CA . SER A 1 167 ? -7.298 -4.777 27.176 1.00 88.69 167 SER A CA 1
ATOM 1313 C C . SER A 1 167 ? -6.350 -5.487 26.197 1.00 88.69 167 SER A C 1
ATOM 1315 O O . SER A 1 167 ? -6.724 -5.881 25.089 1.00 88.69 167 SER A O 1
ATOM 1317 N N . ARG A 1 168 ? -5.083 -5.670 26.595 1.00 85.38 168 ARG A N 1
ATOM 1318 C CA . ARG A 1 168 ? -4.085 -6.362 25.757 1.00 85.38 168 ARG A CA 1
ATOM 1319 C C . ARG A 1 168 ? -4.468 -7.821 25.501 1.00 85.38 168 ARG A C 1
ATOM 1321 O O . ARG A 1 168 ? -4.277 -8.299 24.384 1.00 85.38 168 ARG A O 1
ATOM 1328 N N . GLU A 1 169 ? -5.012 -8.507 26.499 1.00 86.88 169 GLU A N 1
ATOM 1329 C CA . GLU A 1 169 ? -5.525 -9.875 26.385 1.00 86.88 169 GLU A CA 1
ATOM 1330 C C . GLU A 1 169 ? -6.693 -9.980 25.391 1.00 86.88 169 GLU A C 1
ATOM 1332 O O . GLU A 1 169 ? -6.689 -10.876 24.544 1.00 86.88 169 GLU A O 1
ATOM 1337 N N . GLU A 1 170 ? -7.650 -9.046 25.423 1.00 85.62 170 GLU A N 1
ATOM 1338 C CA . GLU A 1 170 ? -8.766 -9.004 24.461 1.00 85.62 170 GLU A CA 1
ATOM 1339 C C . GLU A 1 170 ? -8.278 -8.764 23.028 1.00 85.62 170 GLU A C 1
ATOM 1341 O O . GLU A 1 170 ? -8.746 -9.4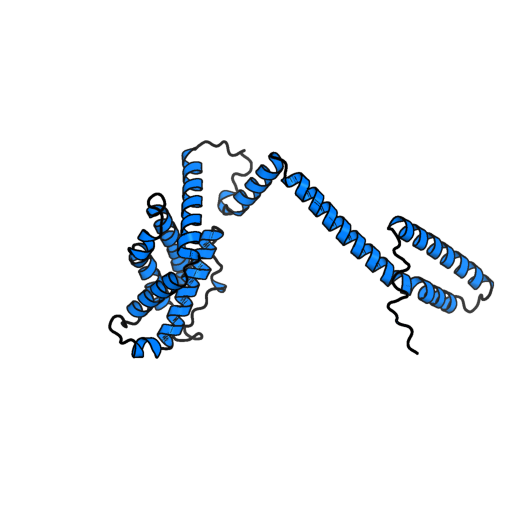04 22.092 1.00 85.62 170 GLU A O 1
ATOM 1346 N N . ILE A 1 171 ? -7.288 -7.888 22.840 1.00 86.31 171 ILE A N 1
ATOM 1347 C CA . ILE A 1 171 ? -6.684 -7.641 21.521 1.00 86.31 171 ILE A CA 1
ATOM 1348 C C . ILE A 1 171 ? -5.966 -8.891 20.998 1.00 86.31 171 ILE A C 1
ATOM 1350 O O . ILE A 1 171 ? -6.049 -9.195 19.811 1.00 86.31 171 ILE A O 1
ATOM 1354 N N . ARG A 1 172 ? -5.248 -9.614 21.867 1.00 83.19 172 ARG A N 1
ATOM 1355 C CA . ARG A 1 172 ? -4.470 -10.806 21.486 1.00 83.19 172 ARG A CA 1
ATOM 1356 C C . ARG A 1 172 ? -5.338 -12.010 21.140 1.00 83.19 172 ARG A C 1
ATOM 1358 O O . ARG A 1 172 ? -4.920 -12.829 20.332 1.00 83.19 172 ARG A O 1
ATOM 1365 N N . SER A 1 173 ? -6.498 -12.137 21.774 1.00 85.75 173 SER A N 1
ATOM 1366 C CA . SER A 1 173 ? -7.391 -13.288 21.598 1.00 85.75 173 SER A CA 1
ATOM 1367 C C . SER A 1 173 ? -8.417 -13.100 20.475 1.00 85.75 173 SER A C 1
ATOM 1369 O O . SER A 1 173 ? -9.059 -14.067 20.065 1.00 85.75 173 SER A O 1
ATOM 1371 N N . ASN A 1 174 ? -8.562 -11.882 19.943 1.00 87.69 174 ASN A N 1
ATOM 1372 C CA . ASN A 1 174 ? -9.554 -11.570 18.923 1.00 87.69 174 ASN A CA 1
ATOM 1373 C C . ASN A 1 174 ? -9.065 -11.941 17.506 1.00 87.69 174 ASN A C 1
ATOM 1375 O O . ASN A 1 174 ? -8.328 -11.192 16.859 1.00 87.69 174 ASN A O 1
ATOM 1379 N N . GLN A 1 175 ? -9.519 -13.097 17.011 1.00 87.12 175 GLN A N 1
ATOM 1380 C CA . GLN A 1 175 ? -9.182 -13.592 15.669 1.00 87.12 175 GLN A CA 1
ATOM 1381 C C . GLN A 1 175 ? -9.710 -12.697 14.541 1.00 87.12 175 GLN A C 1
ATOM 1383 O O . GLN A 1 175 ? -9.075 -12.587 13.491 1.00 87.12 175 GLN A O 1
ATOM 1388 N N . ASP A 1 176 ? -10.853 -12.049 14.746 1.00 88.31 176 ASP A N 1
ATOM 1389 C CA . ASP A 1 176 ? -11.453 -11.166 13.750 1.00 88.31 176 ASP A CA 1
ATOM 1390 C C . ASP A 1 176 ? -10.599 -9.913 13.550 1.00 88.31 176 ASP A C 1
ATOM 1392 O O . ASP A 1 176 ? -10.283 -9.545 12.416 1.00 88.31 176 ASP A O 1
ATOM 1396 N N . LEU A 1 177 ? -10.139 -9.313 14.652 1.00 89.81 177 LEU A N 1
ATOM 1397 C CA . LEU A 1 177 ? -9.181 -8.211 14.633 1.00 89.81 177 LEU A CA 1
ATOM 1398 C C . LEU A 1 177 ? -7.872 -8.634 13.961 1.00 89.81 177 LEU A C 1
ATOM 1400 O O . LEU A 1 177 ? -7.314 -7.868 13.176 1.00 89.81 177 LEU A O 1
ATOM 1404 N N . GLU A 1 178 ? -7.379 -9.844 14.234 1.00 87.31 178 GLU A N 1
ATOM 1405 C CA . GLU A 1 178 ? -6.152 -10.348 13.617 1.00 87.31 178 GLU A CA 1
ATOM 1406 C C . GLU A 1 178 ? -6.275 -10.451 12.089 1.00 87.31 178 GLU A C 1
ATOM 1408 O O . GLU A 1 178 ? -5.409 -9.936 11.370 1.00 87.31 178 GLU A O 1
ATOM 1413 N N . ARG A 1 179 ? -7.351 -11.076 11.589 1.00 85.62 179 ARG A N 1
ATOM 1414 C CA . ARG A 1 179 ? -7.629 -11.198 10.147 1.00 85.62 179 ARG A CA 1
ATOM 1415 C C . ARG A 1 179 ? -7.769 -9.826 9.506 1.00 85.62 179 ARG A C 1
ATOM 1417 O O . ARG A 1 179 ? -7.105 -9.548 8.507 1.00 85.62 179 ARG A O 1
ATOM 1424 N N . PHE A 1 180 ? -8.573 -8.962 10.119 1.00 90.19 180 PHE A N 1
ATOM 1425 C CA . PHE A 1 180 ? -8.861 -7.640 9.585 1.00 90.19 180 PHE A CA 1
ATOM 1426 C C . PHE A 1 180 ? -7.595 -6.781 9.502 1.00 90.19 180 PHE A C 1
ATOM 1428 O O . PHE A 1 180 ? -7.267 -6.247 8.443 1.00 90.19 180 PHE A O 1
ATOM 1435 N N . ARG A 1 181 ? -6.805 -6.747 10.583 1.00 90.88 181 ARG A N 1
ATOM 1436 C CA . ARG A 1 181 ? -5.509 -6.060 10.628 1.00 90.88 181 ARG A CA 1
ATOM 1437 C C . ARG A 1 181 ? -4.555 -6.586 9.563 1.00 90.88 181 ARG A C 1
ATOM 1439 O O . ARG A 1 181 ? -3.860 -5.789 8.941 1.00 90.88 181 ARG A O 1
ATOM 1446 N N . LYS A 1 182 ? -4.490 -7.906 9.360 1.00 87.38 182 LYS A N 1
ATOM 1447 C CA . LYS A 1 182 ? -3.597 -8.513 8.364 1.00 87.38 182 LYS A CA 1
ATOM 1448 C C . LYS A 1 182 ? -3.958 -8.071 6.950 1.00 87.38 182 LYS A C 1
ATOM 1450 O O . LYS A 1 182 ? -3.061 -7.729 6.187 1.00 87.38 182 LYS A O 1
ATOM 1455 N N . ASP A 1 183 ? -5.242 -8.045 6.612 1.00 87.50 183 ASP A N 1
ATOM 1456 C CA . ASP A 1 183 ? -5.699 -7.576 5.301 1.00 87.50 183 ASP A CA 1
ATOM 1457 C C . ASP A 1 183 ? -5.387 -6.088 5.106 1.00 87.50 183 ASP A C 1
ATOM 1459 O O . ASP A 1 183 ? -4.782 -5.709 4.107 1.00 87.50 183 ASP A O 1
ATOM 1463 N N . ILE A 1 184 ? -5.697 -5.248 6.097 1.00 92.38 184 ILE A N 1
ATOM 1464 C CA . ILE A 1 184 ? -5.416 -3.808 6.028 1.00 92.38 184 ILE A CA 1
ATOM 1465 C C . ILE A 1 184 ? -3.913 -3.531 5.934 1.00 92.38 184 ILE A C 1
ATOM 1467 O O . ILE A 1 184 ? -3.496 -2.710 5.119 1.00 92.38 184 ILE A O 1
ATOM 1471 N N . PHE A 1 185 ? -3.080 -4.250 6.688 1.00 91.50 185 PHE A N 1
ATOM 1472 C CA . PHE A 1 185 ? -1.626 -4.181 6.539 1.00 91.50 185 PHE A CA 1
ATOM 1473 C C . PHE A 1 185 ? -1.196 -4.532 5.111 1.00 91.50 185 PHE A C 1
ATOM 1475 O O . PHE A 1 185 ? -0.403 -3.804 4.520 1.00 91.50 185 PHE A O 1
ATOM 1482 N N . MET A 1 186 ? -1.753 -5.592 4.519 1.00 87.00 186 MET A N 1
ATOM 1483 C CA . MET A 1 186 ? -1.464 -5.944 3.127 1.00 87.00 186 MET A CA 1
ATOM 1484 C C . MET A 1 186 ? -1.907 -4.850 2.150 1.00 87.00 186 MET A C 1
ATOM 1486 O O . MET A 1 186 ? -1.227 -4.623 1.152 1.00 87.00 186 MET A O 1
ATOM 1490 N N . TYR A 1 187 ? -2.990 -4.123 2.428 1.00 87.75 187 TYR A N 1
ATOM 1491 C CA . TYR A 1 187 ? -3.417 -3.008 1.577 1.00 87.75 187 TYR A CA 1
ATOM 1492 C C . TYR A 1 187 ? -2.432 -1.842 1.663 1.00 87.75 187 TYR A C 1
ATOM 1494 O O . TYR A 1 187 ? -2.090 -1.244 0.646 1.00 87.75 187 TYR A O 1
ATOM 1502 N N . LEU A 1 188 ? -1.914 -1.549 2.855 1.00 86.81 188 LEU A N 1
ATOM 1503 C CA . LEU A 1 188 ? -0.913 -0.502 3.043 1.00 86.81 188 LEU A CA 1
ATOM 1504 C C . LEU A 1 188 ? 0.458 -0.900 2.484 1.00 86.81 188 LEU A C 1
ATOM 1506 O O . LEU A 1 188 ? 1.123 -0.087 1.853 1.00 86.81 188 LEU A O 1
ATOM 1510 N N . LYS A 1 189 ? 0.886 -2.148 2.676 1.00 84.50 189 LYS A N 1
ATOM 1511 C CA . LYS A 1 189 ? 2.203 -2.623 2.242 1.00 84.50 189 LYS A CA 1
ATOM 1512 C C . LYS A 1 189 ? 2.213 -3.006 0.768 1.00 84.50 189 LYS A C 1
ATOM 1514 O O . LYS A 1 189 ? 3.006 -2.476 0.002 1.00 84.50 189 LYS A O 1
ATOM 1519 N N . ALA A 1 190 ? 1.359 -3.937 0.357 1.00 76.50 190 ALA A N 1
ATOM 1520 C CA . ALA A 1 190 ? 1.370 -4.444 -1.008 1.00 76.50 190 ALA A CA 1
ATOM 1521 C C . ALA A 1 190 ? 0.645 -3.484 -1.947 1.00 76.50 190 ALA A C 1
ATOM 1523 O O . ALA A 1 190 ? 1.244 -3.019 -2.908 1.00 76.50 190 ALA A O 1
ATOM 1524 N N . TRP A 1 191 ? -0.610 -3.129 -1.665 1.00 84.19 191 TRP A N 1
ATOM 1525 C CA . TRP A 1 191 ? -1.368 -2.321 -2.621 1.00 84.19 191 TRP A CA 1
ATOM 1526 C C . TRP A 1 191 ? -0.821 -0.892 -2.716 1.00 84.19 191 TRP A C 1
ATOM 1528 O O . TRP A 1 191 ? -0.480 -0.438 -3.805 1.00 84.19 191 TRP A O 1
ATOM 1538 N N . LEU A 1 192 ? -0.687 -0.187 -1.592 1.00 84.44 192 LEU A N 1
ATOM 1539 C CA . LEU A 1 192 ? -0.314 1.228 -1.577 1.00 84.44 192 LEU A CA 1
ATOM 1540 C C . LEU A 1 192 ? 1.161 1.443 -1.950 1.00 84.44 192 LEU A C 1
ATOM 1542 O O . LEU A 1 192 ? 1.426 2.192 -2.891 1.00 84.44 192 LEU A O 1
ATOM 1546 N N . MET A 1 193 ? 2.117 0.761 -1.301 1.00 84.81 1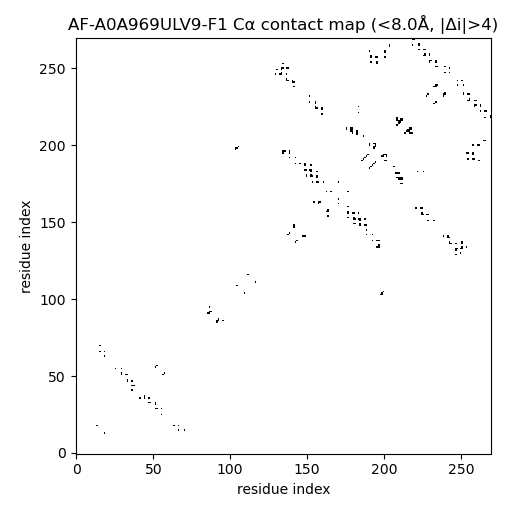93 MET A N 1
ATOM 1547 C CA . MET A 1 193 ? 3.541 0.974 -1.622 1.00 84.81 193 MET A CA 1
ATOM 1548 C C . MET A 1 193 ? 3.898 0.505 -3.033 1.00 84.81 193 MET A C 1
ATOM 1550 O O . MET A 1 193 ? 4.604 1.218 -3.742 1.00 84.81 193 MET A O 1
ATOM 1554 N N . LEU A 1 194 ? 3.399 -0.648 -3.500 1.00 76.94 194 LEU A N 1
ATOM 1555 C CA . LEU A 1 194 ? 3.693 -1.072 -4.876 1.00 76.94 194 LEU A CA 1
ATOM 1556 C C . LEU A 1 194 ? 3.020 -0.150 -5.894 1.00 76.94 194 LEU A C 1
ATOM 1558 O O . LEU A 1 194 ? 3.612 0.115 -6.943 1.00 76.94 194 LEU A O 1
ATOM 1562 N N . SER A 1 195 ? 1.834 0.384 -5.585 1.00 76.06 195 SER A N 1
ATOM 1563 C CA . SER A 1 195 ? 1.188 1.330 -6.493 1.00 76.06 195 SER A CA 1
ATOM 1564 C C . SER A 1 195 ? 1.958 2.643 -6.611 1.00 76.06 195 SER A C 1
ATOM 1566 O O . SER A 1 195 ? 2.105 3.154 -7.720 1.00 76.06 195 SER A O 1
ATOM 1568 N N . ILE A 1 196 ? 2.528 3.137 -5.508 1.00 78.94 196 ILE A N 1
ATOM 1569 C CA . ILE A 1 196 ? 3.417 4.308 -5.506 1.00 78.94 196 ILE A CA 1
ATOM 1570 C C . ILE A 1 196 ? 4.714 4.000 -6.269 1.00 78.94 196 ILE A C 1
ATOM 1572 O O . ILE A 1 196 ? 5.073 4.741 -7.183 1.00 78.94 196 ILE A O 1
ATOM 1576 N N . LYS A 1 197 ? 5.372 2.871 -5.968 1.00 77.88 197 LYS A N 1
ATOM 1577 C CA . LYS A 1 197 ? 6.639 2.448 -6.592 1.00 77.88 197 LYS A CA 1
ATOM 1578 C C . LYS A 1 197 ? 6.562 2.350 -8.107 1.00 77.88 197 LYS A C 1
ATOM 1580 O O . LYS A 1 197 ? 7.460 2.809 -8.804 1.00 77.88 197 LYS A O 1
ATOM 1585 N N . TYR A 1 198 ? 5.502 1.737 -8.616 1.00 72.25 198 TYR A N 1
ATOM 1586 C CA . TYR A 1 198 ? 5.350 1.478 -10.046 1.00 72.25 198 TYR A CA 1
ATOM 1587 C C . TYR A 1 198 ? 4.431 2.477 -10.750 1.00 72.25 198 TYR A C 1
ATOM 1589 O O . TYR A 1 198 ? 4.101 2.272 -11.917 1.00 72.25 198 TYR A O 1
ATOM 1597 N N . ARG A 1 199 ? 3.974 3.512 -10.035 1.00 72.25 199 ARG A N 1
ATOM 1598 C CA . ARG A 1 199 ? 2.984 4.499 -10.489 1.00 72.25 199 ARG A CA 1
ATOM 1599 C C . ARG A 1 199 ? 1.762 3.894 -11.184 1.00 72.25 199 ARG A C 1
ATOM 1601 O O . ARG A 1 199 ? 1.218 4.451 -12.137 1.00 72.25 199 ARG A O 1
ATOM 1608 N N . ARG A 1 200 ? 1.331 2.722 -10.720 1.00 67.56 200 ARG A N 1
ATOM 1609 C CA . ARG A 1 200 ? 0.253 1.938 -11.331 1.00 67.56 200 ARG A CA 1
ATOM 1610 C C . ARG A 1 200 ? -0.619 1.342 -10.252 1.00 67.56 200 ARG A C 1
ATOM 1612 O O . ARG A 1 200 ? -0.116 0.867 -9.249 1.00 67.56 200 ARG A O 1
ATOM 1619 N N . GLU A 1 201 ? -1.918 1.318 -10.473 1.00 72.56 201 GLU A N 1
ATOM 1620 C CA . GLU A 1 201 ? -2.833 0.688 -9.528 1.00 72.56 201 GLU A CA 1
ATOM 1621 C C . GLU A 1 201 ? -2.713 -0.835 -9.614 1.00 72.56 201 GLU A C 1
ATOM 1623 O O . GLU A 1 201 ? -2.809 -1.415 -10.702 1.00 72.56 201 GLU A O 1
ATOM 1628 N N . MET A 1 202 ? -2.534 -1.486 -8.465 1.00 66.12 202 MET A N 1
ATOM 1629 C CA . MET A 1 202 ? -2.629 -2.939 -8.389 1.00 66.12 202 MET A CA 1
ATOM 1630 C C . MET A 1 202 ? -4.039 -3.423 -8.733 1.00 66.12 202 MET A C 1
ATOM 1632 O O . MET A 1 202 ? -5.049 -2.771 -8.441 1.00 66.12 202 MET A O 1
ATOM 1636 N N . ARG A 1 203 ? -4.081 -4.590 -9.376 1.00 69.06 203 ARG A N 1
ATOM 1637 C CA . ARG A 1 203 ? -5.301 -5.320 -9.709 1.00 69.06 203 ARG A CA 1
ATOM 1638 C C . ARG A 1 203 ? -6.107 -5.602 -8.445 1.00 69.06 203 ARG A C 1
ATOM 1640 O O . ARG A 1 203 ? -5.550 -5.898 -7.392 1.00 69.06 203 ARG A O 1
ATOM 1647 N N . VAL A 1 204 ? -7.416 -5.412 -8.542 1.00 71.62 204 VAL A N 1
ATOM 1648 C CA . VAL A 1 204 ? -8.327 -5.550 -7.395 1.00 71.62 204 VAL A CA 1
ATOM 1649 C C . VAL A 1 204 ? -8.583 -7.012 -7.086 1.00 71.62 204 VAL A C 1
ATOM 1651 O O . VAL A 1 204 ? -8.814 -7.367 -5.941 1.00 71.62 204 VAL A O 1
ATOM 1654 N N . GLU A 1 205 ? -8.462 -7.862 -8.097 1.00 70.88 205 GLU A N 1
ATOM 1655 C CA . GLU A 1 205 ? -8.606 -9.308 -8.004 1.00 70.88 205 GLU A CA 1
ATOM 1656 C C . GLU A 1 205 ? -7.554 -9.933 -7.068 1.00 70.88 205 GLU A C 1
ATOM 1658 O O . GLU A 1 205 ? -7.779 -11.000 -6.504 1.00 70.88 205 GLU A O 1
ATOM 1663 N N . ASP A 1 206 ? -6.424 -9.247 -6.860 1.00 68.25 206 ASP A N 1
ATOM 1664 C CA . ASP A 1 206 ? -5.363 -9.662 -5.937 1.00 68.25 206 ASP A CA 1
ATOM 1665 C C . ASP A 1 206 ? -5.653 -9.257 -4.474 1.00 68.25 206 ASP A C 1
ATOM 1667 O O . ASP A 1 206 ? -4.918 -9.636 -3.557 1.00 68.25 206 ASP A O 1
ATOM 1671 N N . ILE A 1 207 ? -6.711 -8.472 -4.235 1.00 71.56 207 ILE A N 1
ATOM 1672 C CA . ILE A 1 207 ? -7.091 -7.965 -2.917 1.00 71.56 207 ILE A CA 1
ATOM 1673 C C . ILE A 1 207 ? -8.041 -8.956 -2.244 1.00 71.56 207 ILE A C 1
ATOM 1675 O O . ILE A 1 207 ? -9.174 -9.147 -2.673 1.00 71.56 207 ILE A O 1
ATOM 1679 N N . LYS A 1 208 ? -7.588 -9.564 -1.144 1.00 78.44 208 LYS A N 1
ATOM 1680 C CA . LYS A 1 208 ? -8.394 -10.502 -0.353 1.00 78.44 208 LYS A CA 1
ATOM 1681 C C . LYS A 1 208 ? -9.027 -9.823 0.858 1.00 78.44 208 LYS A C 1
ATOM 1683 O O . LYS A 1 208 ? -8.314 -9.197 1.638 1.00 78.44 208 LYS A O 1
ATOM 1688 N N . GLN A 1 209 ? -10.327 -10.042 1.047 1.00 86.00 209 GLN A N 1
ATOM 1689 C CA . GLN A 1 209 ? -11.097 -9.630 2.224 1.00 86.00 209 GLN A CA 1
ATOM 1690 C C . GLN A 1 209 ? -11.545 -10.875 2.996 1.00 86.00 209 GLN A C 1
ATOM 1692 O O . GLN A 1 209 ? -12.237 -11.728 2.451 1.00 86.00 209 GLN A O 1
ATOM 1697 N N . ARG A 1 210 ? -11.111 -11.009 4.253 1.00 87.06 210 ARG A N 1
ATOM 1698 C CA . ARG A 1 210 ? -11.354 -12.187 5.104 1.00 87.06 210 ARG A CA 1
ATOM 1699 C C . ARG A 1 210 ? -12.052 -11.882 6.423 1.00 87.06 210 ARG A C 1
ATOM 1701 O O . ARG A 1 210 ? -12.269 -12.803 7.203 1.00 87.06 210 ARG A O 1
ATOM 1708 N N . TYR A 1 211 ? -12.336 -10.620 6.719 1.00 87.31 211 TYR A N 1
ATOM 1709 C CA . TYR A 1 211 ? -13.074 -10.211 7.906 1.00 87.31 211 TYR A CA 1
ATOM 1710 C C . TYR A 1 211 ? -14.569 -10.076 7.578 1.00 87.31 211 TYR A C 1
ATOM 1712 O O . TYR A 1 211 ? -14.897 -9.366 6.625 1.00 87.31 211 TYR A O 1
ATOM 1720 N N . PRO A 1 212 ? -15.471 -10.670 8.383 1.00 85.00 212 PRO A N 1
ATOM 1721 C CA . PRO A 1 212 ? -15.185 -11.581 9.504 1.00 85.00 212 PRO A CA 1
ATOM 1722 C C . PRO A 1 212 ? -14.742 -12.983 9.045 1.00 85.00 212 PRO A C 1
ATOM 1724 O O . PRO A 1 212 ? -13.984 -13.666 9.740 1.00 85.00 212 PRO A O 1
ATOM 17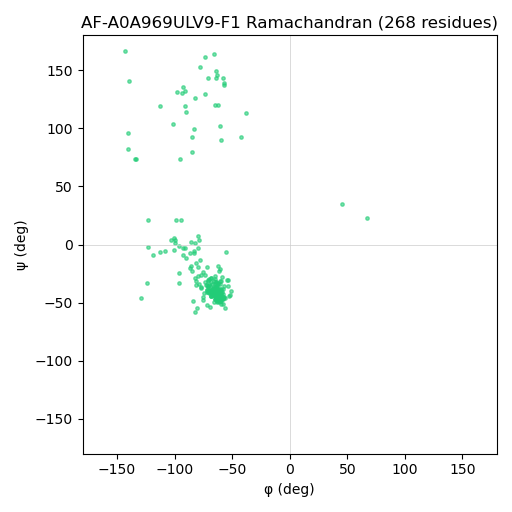27 N N . ASN A 1 213 ? -15.166 -13.398 7.851 1.00 88.62 213 ASN A N 1
ATOM 1728 C CA . ASN A 1 213 ? -14.720 -14.623 7.194 1.00 88.62 213 ASN A CA 1
ATOM 1729 C C . ASN A 1 213 ? -14.592 -14.406 5.669 1.00 88.62 213 ASN A C 1
ATOM 1731 O O . ASN A 1 213 ? -15.039 -13.391 5.145 1.00 88.62 213 ASN A O 1
ATOM 1735 N N . GLU A 1 214 ? -13.939 -15.337 4.966 1.00 85.06 214 GLU A N 1
ATOM 1736 C CA . GLU A 1 214 ? -13.644 -15.223 3.523 1.00 85.06 214 GLU A CA 1
ATOM 1737 C C . GLU A 1 214 ? -14.866 -15.469 2.623 1.00 85.06 214 GLU A C 1
ATOM 1739 O O . GLU A 1 214 ? -14.889 -14.994 1.493 1.00 85.06 214 GLU A O 1
ATOM 1744 N N . ALA A 1 215 ? -15.881 -16.190 3.108 1.00 88.06 215 ALA A N 1
ATOM 1745 C CA . ALA A 1 215 ? -17.090 -16.461 2.332 1.00 88.06 215 ALA A CA 1
ATOM 1746 C C . ALA A 1 215 ? -18.029 -15.245 2.293 1.00 88.06 215 ALA A C 1
ATOM 1748 O O . ALA A 1 215 ? -18.638 -14.967 1.264 1.00 88.06 215 ALA A O 1
ATOM 1749 N N . GLU A 1 216 ? -18.118 -14.513 3.404 1.00 88.69 216 GLU A N 1
ATOM 1750 C CA . GLU A 1 216 ? -18.993 -13.352 3.578 1.00 88.69 216 GLU A CA 1
ATOM 1751 C C . GLU A 1 216 ? -18.218 -12.188 4.222 1.00 88.69 216 GLU A C 1
ATOM 1753 O O . GLU A 1 216 ? -18.381 -11.899 5.416 1.00 88.69 216 GLU A O 1
ATOM 1758 N N . PRO A 1 217 ? -17.328 -11.519 3.466 1.00 90.88 217 PRO A N 1
ATOM 1759 C CA . PRO A 1 217 ? -16.573 -10.391 3.986 1.00 90.88 217 PRO A CA 1
ATOM 1760 C C . PRO A 1 217 ? -17.455 -9.155 4.208 1.00 90.88 217 PRO A C 1
ATOM 1762 O O . PRO A 1 217 ? -18.336 -8.820 3.415 1.00 90.88 217 PRO A O 1
ATOM 1765 N N . ASN A 1 218 ? -17.171 -8.402 5.272 1.00 93.44 218 ASN A N 1
ATOM 1766 C CA . ASN A 1 218 ? -17.819 -7.124 5.550 1.00 93.44 218 ASN A CA 1
ATOM 1767 C C . ASN A 1 218 ? -17.118 -5.989 4.789 1.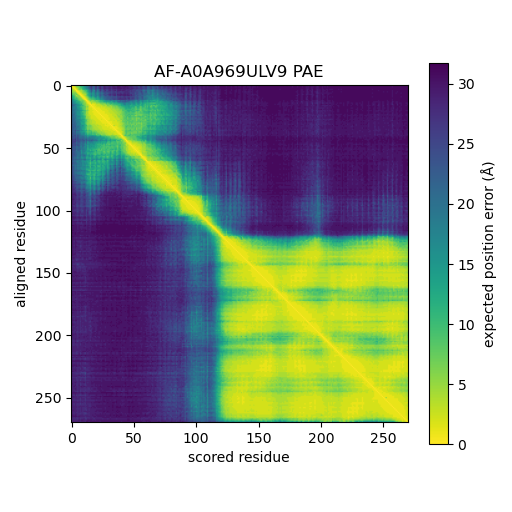00 93.44 218 ASN A C 1
ATOM 1769 O O . ASN A 1 218 ? -16.320 -5.235 5.353 1.00 93.44 218 ASN A O 1
ATOM 1773 N N . ASN A 1 219 ? -17.431 -5.851 3.500 1.00 92.75 219 ASN A N 1
ATOM 1774 C CA . ASN A 1 219 ? -16.780 -4.884 2.608 1.00 92.75 219 ASN A CA 1
ATOM 1775 C C . ASN A 1 219 ? -16.883 -3.433 3.108 1.00 92.75 219 ASN A C 1
ATOM 1777 O O . ASN A 1 219 ? -15.932 -2.657 2.986 1.00 92.75 219 ASN A O 1
ATOM 1781 N N . TYR A 1 220 ? -18.001 -3.066 3.740 1.00 94.75 220 TYR A N 1
ATOM 1782 C CA . TYR A 1 220 ? -18.185 -1.726 4.295 1.00 94.75 220 TYR A CA 1
ATOM 1783 C C . TYR A 1 220 ? -17.220 -1.414 5.445 1.00 94.75 220 TYR A C 1
ATOM 1785 O O . TYR A 1 220 ? -16.782 -0.267 5.560 1.00 94.75 220 TYR A O 1
ATOM 1793 N N . ALA A 1 221 ? -16.853 -2.403 6.268 1.00 95.19 221 ALA A N 1
ATOM 1794 C CA . ALA A 1 221 ? -15.858 -2.213 7.323 1.00 95.19 221 ALA A CA 1
ATOM 1795 C C . ALA A 1 221 ? -14.482 -1.862 6.732 1.00 95.19 221 ALA A C 1
ATOM 1797 O O . ALA A 1 221 ? -13.838 -0.915 7.182 1.00 95.19 221 ALA A O 1
ATOM 1798 N N . TYR A 1 222 ? -14.061 -2.545 5.660 1.00 94.56 222 TYR A N 1
ATOM 1799 C CA . TYR A 1 222 ? -12.817 -2.219 4.950 1.00 94.56 222 TYR A CA 1
ATOM 1800 C C . TYR A 1 222 ? -12.818 -0.790 4.405 1.00 94.56 222 TYR A C 1
ATOM 1802 O O . TYR A 1 222 ? -11.836 -0.065 4.572 1.00 94.56 222 TYR A O 1
ATOM 1810 N N . LEU A 1 223 ? -13.923 -0.368 3.784 1.00 95.56 223 LEU A N 1
ATOM 1811 C CA . LEU A 1 223 ? -14.058 0.990 3.258 1.00 95.56 223 LEU A CA 1
ATOM 1812 C C . LEU A 1 223 ? -13.966 2.041 4.368 1.00 95.56 223 LEU A C 1
ATOM 1814 O O . LEU A 1 223 ? -13.263 3.039 4.204 1.00 95.56 223 LEU A O 1
ATOM 1818 N N . ARG A 1 224 ? -14.628 1.820 5.511 1.00 96.94 224 ARG A N 1
ATOM 1819 C CA . ARG A 1 224 ? -14.543 2.727 6.666 1.00 96.94 224 ARG A CA 1
ATOM 1820 C C . ARG A 1 224 ? -13.125 2.813 7.222 1.00 96.94 224 ARG A C 1
ATOM 1822 O O . ARG A 1 224 ? -12.639 3.922 7.438 1.00 96.94 224 ARG A O 1
ATOM 1829 N N . VAL A 1 225 ? -12.433 1.682 7.366 1.00 97.06 225 VAL A N 1
ATOM 1830 C CA . VAL A 1 225 ? -11.039 1.651 7.836 1.00 97.06 225 VAL A CA 1
ATOM 1831 C C . VAL A 1 225 ? -10.101 2.394 6.891 1.00 97.06 225 VAL A C 1
ATOM 1833 O O . VAL A 1 225 ? -9.302 3.213 7.339 1.00 97.06 225 VAL A O 1
ATOM 1836 N N . LEU A 1 226 ? -10.205 2.160 5.583 1.00 96.56 226 LEU A N 1
ATOM 1837 C CA . LEU A 1 226 ? -9.346 2.829 4.605 1.00 96.56 226 LEU A CA 1
ATOM 1838 C C . LEU A 1 226 ? -9.596 4.338 4.546 1.00 96.56 226 LEU A C 1
ATOM 1840 O O . LEU A 1 226 ? -8.639 5.111 4.477 1.00 96.56 226 LEU A O 1
ATOM 1844 N N . ARG A 1 227 ? -10.861 4.767 4.631 1.00 97.19 227 ARG A N 1
ATOM 1845 C CA . ARG A 1 227 ? -11.211 6.190 4.757 1.00 97.19 227 ARG A CA 1
ATOM 1846 C C . ARG A 1 227 ? -10.629 6.780 6.037 1.00 97.19 227 ARG A C 1
ATOM 1848 O O . ARG A 1 227 ? -10.012 7.837 5.985 1.00 97.19 227 ARG A O 1
ATOM 1855 N N . TYR A 1 228 ? -10.727 6.066 7.159 1.00 96.81 228 TYR A N 1
ATOM 1856 C CA . TYR A 1 228 ? -10.138 6.512 8.419 1.00 96.81 228 TYR A CA 1
ATOM 1857 C C . TYR A 1 228 ? -8.614 6.675 8.330 1.00 96.81 228 TYR A C 1
ATOM 1859 O O . TYR A 1 228 ? -8.073 7.682 8.787 1.00 96.81 228 TYR A O 1
ATOM 1867 N N . ILE A 1 229 ? -7.916 5.729 7.692 1.00 96.62 229 ILE A N 1
ATOM 1868 C CA . ILE A 1 229 ? -6.472 5.843 7.466 1.00 96.62 229 ILE A CA 1
ATOM 1869 C C . ILE A 1 229 ? -6.166 7.094 6.637 1.00 96.62 229 ILE A C 1
ATOM 1871 O O . ILE A 1 229 ? -5.347 7.910 7.055 1.00 96.62 229 ILE A O 1
ATOM 1875 N N . ARG A 1 230 ? -6.847 7.264 5.497 1.00 96.69 230 ARG A N 1
ATOM 1876 C CA . ARG A 1 230 ? -6.649 8.391 4.575 1.00 96.69 230 ARG A CA 1
ATOM 1877 C C . ARG A 1 230 ? -6.883 9.745 5.248 1.00 96.69 230 ARG A C 1
ATOM 1879 O O . ARG A 1 230 ? -6.077 10.652 5.060 1.00 96.69 230 ARG A O 1
ATOM 1886 N N . ASP A 1 231 ? -7.979 9.869 5.990 1.00 95.31 231 ASP A N 1
ATOM 1887 C CA . ASP A 1 231 ? -8.472 11.153 6.497 1.00 95.31 231 ASP A CA 1
ATOM 1888 C C . ASP A 1 231 ? -7.810 11.567 7.817 1.00 95.31 231 ASP A C 1
ATOM 1890 O O . ASP A 1 231 ? -7.786 12.753 8.131 1.00 95.31 231 ASP A O 1
ATOM 1894 N N . TYR A 1 232 ? -7.272 10.612 8.585 1.00 94.31 232 TYR 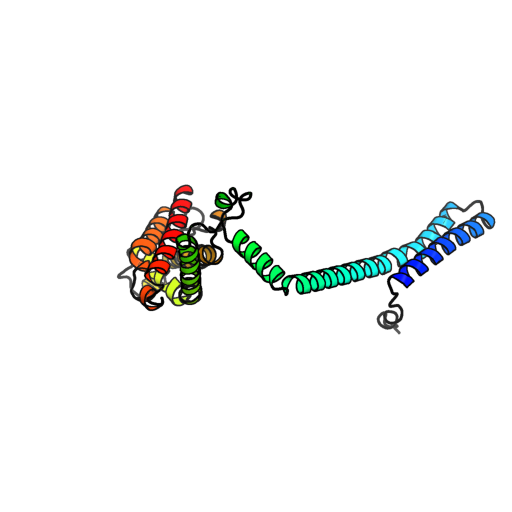A N 1
ATOM 1895 C CA . TYR A 1 232 ? -6.735 10.892 9.921 1.00 94.31 232 TYR A CA 1
ATOM 1896 C C . TYR A 1 232 ? -5.322 10.361 10.141 1.00 94.31 232 TYR A C 1
ATOM 1898 O O . TYR A 1 232 ? -4.477 11.072 10.680 1.00 94.31 232 TYR A O 1
ATOM 1906 N N . LEU A 1 233 ? -5.040 9.115 9.753 1.00 93.50 233 LEU A N 1
ATOM 1907 C CA . LEU A 1 233 ? -3.759 8.496 10.097 1.00 93.50 233 LEU A CA 1
ATOM 1908 C C . LEU A 1 233 ? -2.607 8.936 9.190 1.00 93.50 233 LEU A C 1
ATOM 1910 O O . LEU A 1 233 ? -1.469 8.979 9.649 1.00 93.50 233 LEU A O 1
ATOM 1914 N N . ILE A 1 234 ? -2.882 9.320 7.938 1.00 93.62 234 ILE A N 1
ATOM 1915 C CA . ILE A 1 234 ? -1.850 9.889 7.054 1.00 93.62 234 ILE A CA 1
ATOM 1916 C C . ILE A 1 234 ? -1.284 11.204 7.602 1.00 93.62 234 ILE A C 1
ATOM 1918 O O . ILE A 1 234 ? -0.090 11.470 7.465 1.00 93.62 234 ILE A O 1
ATOM 1922 N N . ASP A 1 235 ? -2.116 12.000 8.270 1.00 92.25 235 ASP A N 1
ATOM 1923 C CA . ASP A 1 235 ? -1.701 13.270 8.867 1.00 92.25 235 ASP A CA 1
ATOM 1924 C C . ASP A 1 235 ? -1.107 13.107 10.276 1.00 92.25 235 ASP A C 1
ATOM 1926 O O . ASP A 1 235 ? -0.725 14.092 10.907 1.00 92.25 235 ASP A O 1
ATOM 1930 N N . HIS A 1 236 ? -0.987 11.872 10.774 1.00 92.69 236 HIS A N 1
ATOM 1931 C CA . HIS A 1 236 ? -0.428 11.608 12.094 1.00 92.69 236 HIS A CA 1
ATOM 1932 C C . HIS A 1 236 ? 1.051 12.025 12.182 1.00 92.69 236 HIS A C 1
ATOM 1934 O O . HIS A 1 236 ? 1.813 11.962 11.207 1.00 92.69 236 HIS A O 1
ATOM 1940 N N . SER A 1 237 ? 1.478 12.430 13.381 1.00 89.19 237 SER A N 1
ATOM 1941 C CA . SER A 1 237 ? 2.838 12.919 13.641 1.00 89.19 237 SER A CA 1
ATOM 1942 C C . SER A 1 237 ? 3.909 11.873 13.337 1.00 89.19 237 SER A C 1
ATOM 1944 O O . SER A 1 237 ? 4.971 12.228 12.840 1.00 89.19 237 SER A O 1
ATOM 1946 N N . GLU A 1 238 ? 3.621 10.590 13.560 1.00 89.00 238 GLU A N 1
ATOM 1947 C CA . GLU A 1 238 ? 4.543 9.487 13.251 1.00 89.00 238 GLU A CA 1
ATOM 1948 C C . GLU A 1 238 ? 4.860 9.372 11.756 1.00 89.00 238 GLU A C 1
ATOM 1950 O O . GLU A 1 238 ? 6.004 9.104 11.392 1.00 89.00 238 GLU A O 1
ATOM 1955 N N . ILE A 1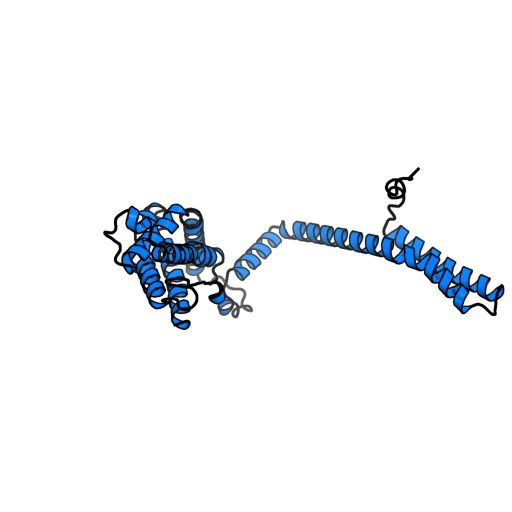 239 ? 3.879 9.614 10.881 1.00 90.44 239 ILE A N 1
ATOM 1956 C CA . ILE A 1 239 ? 4.108 9.621 9.430 1.00 90.44 239 ILE A CA 1
ATOM 1957 C C . ILE A 1 239 ? 4.820 10.910 9.033 1.00 90.44 239 ILE A C 1
ATOM 1959 O O . ILE A 1 239 ? 5.840 10.882 8.346 1.00 90.44 239 ILE A O 1
ATOM 1963 N N . SER A 1 240 ? 4.325 12.048 9.521 1.00 89.00 240 SER A N 1
ATOM 1964 C CA . SER A 1 240 ? 4.889 13.363 9.209 1.00 89.00 240 SER A CA 1
ATOM 1965 C C . SER A 1 240 ? 6.353 13.500 9.644 1.00 89.00 240 SER A C 1
ATOM 1967 O O . SER A 1 240 ? 7.154 14.083 8.916 1.00 89.00 240 SER A O 1
ATOM 1969 N N . GLY A 1 241 ? 6.714 12.951 10.805 1.00 88.50 241 GLY A N 1
ATOM 1970 C CA . GLY A 1 241 ? 8.062 13.006 11.370 1.00 88.50 241 GLY A CA 1
ATOM 1971 C C . GLY A 1 241 ? 9.083 12.136 10.638 1.00 88.50 241 GLY A C 1
ATOM 1972 O O . GLY A 1 241 ? 10.279 12.388 10.748 1.00 88.50 241 GLY A O 1
ATOM 1973 N N . ARG A 1 242 ? 8.631 11.143 9.863 1.00 90.31 242 ARG A N 1
ATOM 1974 C CA . ARG A 1 242 ? 9.507 10.278 9.057 1.00 90.31 242 ARG A CA 1
ATOM 1975 C C . ARG A 1 242 ? 9.824 10.855 7.681 1.00 90.31 242 ARG A C 1
ATOM 1977 O O . ARG A 1 242 ? 10.810 10.444 7.077 1.00 90.31 242 ARG A O 1
ATOM 1984 N N . LEU A 1 243 ? 9.007 11.786 7.193 1.00 91.44 243 LEU A N 1
ATOM 1985 C CA . LEU A 1 243 ? 9.199 12.432 5.900 1.00 91.44 243 LEU A CA 1
ATOM 1986 C C . LEU A 1 243 ? 10.007 13.726 6.050 1.00 91.44 243 LEU A C 1
ATOM 1988 O O . LEU A 1 243 ? 9.722 14.564 6.914 1.00 91.44 243 LEU A O 1
ATOM 1992 N N . GLU A 1 244 ? 10.979 13.914 5.157 1.00 88.88 244 GLU A N 1
ATOM 1993 C CA . GLU A 1 244 ? 11.718 15.172 5.036 1.00 88.88 244 GLU A CA 1
ATOM 1994 C C . GLU A 1 244 ? 10.769 16.349 4.777 1.00 88.88 244 GLU A C 1
ATOM 1996 O O . GLU A 1 244 ? 9.832 16.250 3.986 1.00 88.88 244 GLU A O 1
ATOM 2001 N N . GLU A 1 245 ? 11.027 17.489 5.423 1.00 92.38 245 GLU A N 1
ATOM 2002 C CA . GLU A 1 245 ? 10.137 18.659 5.416 1.00 92.38 245 GLU A CA 1
ATOM 2003 C C . GLU A 1 245 ? 9.759 19.116 3.997 1.00 92.38 245 GLU A C 1
ATOM 2005 O O . GLU A 1 245 ? 8.579 19.290 3.699 1.00 92.38 245 GLU A O 1
ATOM 2010 N N . LYS A 1 246 ? 10.742 19.176 3.089 1.00 90.62 246 LYS A N 1
ATOM 2011 C CA . LYS A 1 246 ? 10.562 19.532 1.668 1.00 90.62 246 LYS A CA 1
ATOM 2012 C C . LYS A 1 246 ? 9.671 18.570 0.865 1.00 90.62 246 LYS A C 1
ATOM 2014 O O . LYS A 1 246 ? 9.218 18.924 -0.219 1.00 90.62 246 LYS A O 1
ATOM 2019 N N . HIS A 1 247 ? 9.447 17.346 1.344 1.00 89.69 247 HIS A N 1
ATOM 2020 C CA . HIS A 1 247 ? 8.670 16.313 0.645 1.00 89.69 247 HIS A CA 1
ATOM 2021 C C . HIS A 1 247 ? 7.427 15.874 1.423 1.00 89.69 247 HIS A C 1
ATOM 2023 O O . HIS A 1 247 ? 6.579 15.175 0.875 1.00 89.69 247 HIS A O 1
ATOM 2029 N N . ARG A 1 248 ? 7.284 16.306 2.678 1.00 93.12 248 ARG A N 1
ATOM 2030 C CA . ARG A 1 248 ? 6.256 15.854 3.617 1.00 93.12 248 ARG A CA 1
ATOM 2031 C C . ARG A 1 248 ? 4.835 16.037 3.091 1.00 93.12 248 ARG A C 1
ATOM 2033 O O . ARG A 1 248 ? 4.078 15.070 3.049 1.00 93.12 248 ARG A O 1
ATOM 2040 N N . GLU A 1 249 ? 4.466 17.249 2.679 1.00 93.94 249 GLU A N 1
ATOM 2041 C CA . GLU A 1 249 ? 3.104 17.514 2.191 1.00 93.94 249 GLU A CA 1
ATOM 2042 C C . GLU A 1 249 ? 2.806 16.746 0.906 1.00 93.94 249 GLU A C 1
ATOM 2044 O O . GLU A 1 249 ? 1.750 16.125 0.778 1.00 93.94 249 GLU A O 1
ATOM 2049 N N . ARG A 1 250 ? 3.768 16.697 -0.024 1.00 91.44 250 ARG A N 1
ATOM 2050 C CA . ARG A 1 250 ? 3.570 15.965 -1.275 1.00 91.44 250 ARG A CA 1
ATOM 2051 C C . ARG A 1 250 ? 3.498 14.454 -1.058 1.00 91.44 250 ARG A C 1
ATOM 2053 O O . ARG A 1 250 ? 2.650 13.803 -1.661 1.00 91.44 250 ARG A O 1
ATOM 2060 N N . GLY A 1 251 ? 4.324 13.908 -0.168 1.00 92.69 251 GLY A N 1
ATOM 2061 C CA . GLY A 1 251 ? 4.300 12.499 0.221 1.00 92.69 251 GLY A CA 1
ATOM 2062 C C . GLY A 1 251 ? 2.971 12.102 0.863 1.00 92.69 251 GLY A C 1
ATOM 2063 O O . GLY A 1 251 ? 2.372 11.102 0.468 1.00 92.69 251 GLY A O 1
ATOM 2064 N N . LYS A 1 252 ? 2.444 12.931 1.777 1.00 95.00 252 LYS A N 1
ATOM 2065 C CA . LYS A 1 252 ? 1.096 12.747 2.340 1.00 95.00 252 LYS A CA 1
ATOM 2066 C C . LYS A 1 252 ? 0.017 12.776 1.260 1.00 95.00 252 LYS A C 1
ATOM 2068 O O . LYS A 1 252 ? -0.857 11.910 1.257 1.00 95.00 252 LYS A O 1
ATOM 2073 N N . GLN A 1 253 ? 0.093 13.721 0.323 1.00 95.12 253 GLN A N 1
ATOM 2074 C CA . GLN A 1 253 ? -0.862 13.796 -0.779 1.00 95.12 253 GLN A CA 1
ATOM 2075 C C . GLN A 1 253 ? -0.816 12.539 -1.654 1.00 95.12 253 GLN A C 1
ATOM 2077 O O . GLN A 1 253 ? -1.863 11.970 -1.940 1.00 95.12 253 GLN A O 1
ATOM 2082 N N . LEU A 1 254 ? 0.376 12.043 -2.004 1.00 92.56 254 LEU A N 1
ATOM 2083 C CA . LEU A 1 254 ? 0.530 10.799 -2.766 1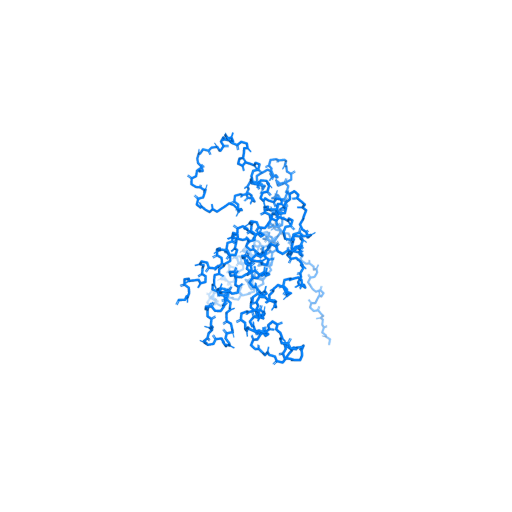.00 92.56 254 LEU A CA 1
ATOM 2084 C C . LEU A 1 254 ? -0.124 9.613 -2.045 1.00 92.56 254 LEU A C 1
ATOM 2086 O O . LEU A 1 254 ? -0.896 8.873 -2.653 1.00 92.56 254 LEU A O 1
ATOM 2090 N N . LEU A 1 255 ? 0.123 9.453 -0.741 1.00 94.44 255 LEU A N 1
ATOM 2091 C CA . LEU A 1 255 ? -0.509 8.398 0.059 1.00 94.44 255 LEU A CA 1
ATOM 2092 C C . LEU A 1 255 ? -2.043 8.499 0.010 1.00 94.44 255 LEU A C 1
ATOM 2094 O O . LEU A 1 255 ? -2.720 7.492 -0.212 1.00 94.44 255 LEU A O 1
ATOM 2098 N N . LYS A 1 256 ? -2.595 9.710 0.157 1.00 96.06 256 LYS A N 1
ATOM 2099 C CA . LYS A 1 256 ? -4.044 9.961 0.092 1.00 96.06 256 LYS A CA 1
ATOM 2100 C C . LYS A 1 256 ? -4.630 9.705 -1.296 1.00 96.06 256 LYS A C 1
ATOM 2102 O O . LYS A 1 256 ? -5.713 9.122 -1.393 1.00 96.06 256 LYS A O 1
ATOM 2107 N N . ASP A 1 257 ? -3.925 10.093 -2.354 1.00 93.75 257 ASP A N 1
ATOM 2108 C CA . ASP A 1 257 ? -4.352 9.907 -3.742 1.00 93.75 257 ASP A CA 1
ATOM 2109 C C . ASP A 1 257 ? -4.457 8.412 -4.074 1.00 93.75 257 ASP A C 1
ATOM 2111 O O . ASP A 1 257 ? -5.473 7.948 -4.599 1.00 93.75 257 ASP A O 1
ATOM 2115 N N . TYR A 1 258 ? -3.443 7.621 -3.708 1.00 92.50 258 TYR A N 1
ATOM 2116 C CA . TYR A 1 258 ? -3.474 6.174 -3.921 1.00 92.50 258 TYR A CA 1
ATOM 2117 C C . TYR A 1 258 ? -4.495 5.469 -3.021 1.00 92.50 258 TYR A C 1
ATOM 2119 O O . TYR A 1 258 ? -5.227 4.610 -3.511 1.00 92.50 258 TYR A O 1
ATOM 2127 N N . LEU A 1 259 ? -4.640 5.856 -1.750 1.00 94.44 259 LEU A N 1
ATOM 2128 C CA . LEU A 1 259 ? -5.718 5.326 -0.904 1.00 94.44 259 LEU A CA 1
ATOM 2129 C C . LEU A 1 259 ? -7.107 5.637 -1.476 1.00 94.44 259 LEU A C 1
ATOM 2131 O O . LEU A 1 259 ? -7.987 4.782 -1.442 1.00 94.44 259 LEU A O 1
ATOM 2135 N N . THR A 1 260 ? -7.305 6.823 -2.055 1.00 95.69 260 THR A N 1
ATOM 2136 C CA . THR A 1 260 ? -8.570 7.192 -2.708 1.00 95.69 260 THR A CA 1
ATOM 2137 C C . THR A 1 260 ? -8.869 6.285 -3.896 1.00 95.69 260 THR A C 1
ATOM 2139 O O . THR A 1 260 ? -9.991 5.798 -4.019 1.00 95.69 260 THR A O 1
ATOM 2142 N N . LYS A 1 261 ? -7.862 5.984 -4.722 1.00 91.94 261 LYS A N 1
ATOM 2143 C CA . LYS A 1 261 ? -7.993 5.026 -5.829 1.00 91.94 261 LYS A CA 1
ATOM 2144 C C . LYS A 1 261 ? -8.367 3.627 -5.336 1.00 91.94 261 LYS A C 1
ATOM 2146 O O . LYS A 1 261 ? -9.246 2.995 -5.917 1.00 91.94 261 LYS A O 1
ATOM 2151 N N . LEU A 1 262 ? -7.746 3.154 -4.251 1.00 91.00 262 LEU A N 1
ATOM 2152 C CA . LEU A 1 262 ? -8.094 1.870 -3.635 1.00 91.00 262 LEU A CA 1
ATOM 2153 C C . LEU A 1 262 ? -9.549 1.852 -3.150 1.00 91.00 262 LEU A C 1
ATOM 2155 O O . LEU A 1 262 ? -10.285 0.923 -3.467 1.00 91.00 262 LEU A O 1
ATOM 2159 N N . ILE A 1 263 ? -9.973 2.888 -2.423 1.00 93.75 263 ILE A N 1
ATOM 2160 C CA . ILE A 1 263 ? -11.342 3.025 -1.905 1.00 93.75 263 ILE A CA 1
ATOM 2161 C C . ILE A 1 263 ? -12.356 2.995 -3.055 1.00 93.75 263 ILE A C 1
ATOM 2163 O O . ILE A 1 263 ? -13.260 2.168 -3.038 1.00 93.75 263 ILE A O 1
ATOM 2167 N N . GLN A 1 264 ? -12.158 3.818 -4.090 1.00 93.06 264 GLN A N 1
ATOM 2168 C CA . GLN A 1 264 ? -13.039 3.875 -5.266 1.00 93.06 264 GLN A CA 1
ATOM 2169 C C . GLN A 1 264 ? -13.140 2.539 -6.005 1.00 93.06 264 GLN A C 1
ATOM 2171 O O . GLN A 1 264 ? -14.154 2.235 -6.629 1.00 93.06 264 GLN A O 1
ATOM 2176 N N . ARG A 1 265 ? -12.068 1.744 -5.992 1.00 86.81 265 ARG A N 1
ATOM 2177 C CA . ARG A 1 265 ? -12.058 0.416 -6.602 1.00 86.81 265 ARG A CA 1
ATOM 2178 C C . ARG A 1 265 ? -12.805 -0.608 -5.757 1.00 86.81 265 ARG A C 1
ATOM 2180 O O . ARG A 1 265 ? -13.597 -1.361 -6.310 1.00 86.81 265 ARG A O 1
ATOM 2187 N N . LEU A 1 266 ? -12.578 -0.618 -4.446 1.00 88.88 266 LEU A N 1
ATOM 2188 C CA . LEU A 1 266 ? -13.288 -1.508 -3.529 1.00 88.88 266 LEU A CA 1
ATOM 2189 C C . LEU A 1 266 ? -14.787 -1.198 -3.483 1.00 88.88 266 LEU A C 1
ATOM 2191 O O . LEU A 1 266 ? -15.581 -2.122 -3.404 1.00 88.88 266 LEU A O 1
ATOM 2195 N N . GLU A 1 267 ? -15.185 0.069 -3.611 1.00 90.88 267 GLU A N 1
ATOM 2196 C CA . GLU A 1 267 ? -16.594 0.477 -3.719 1.00 90.88 267 GLU A CA 1
ATOM 2197 C C . GLU A 1 267 ? -17.321 -0.155 -4.910 1.00 90.88 267 GLU A C 1
ATOM 2199 O O . GLU A 1 267 ? -18.523 -0.359 -4.832 1.00 90.88 267 GLU A O 1
ATOM 2204 N N . LYS A 1 268 ? -16.613 -0.495 -5.995 1.00 86.25 268 LYS A N 1
ATOM 2205 C CA . LYS A 1 268 ? -17.208 -1.169 -7.164 1.00 86.25 268 LYS A CA 1
ATOM 2206 C C . LYS A 1 268 ? -17.438 -2.666 -6.952 1.00 86.25 268 LYS A C 1
ATOM 2208 O O . LYS A 1 268 ? -18.076 -3.289 -7.793 1.00 86.25 268 LYS A O 1
ATOM 2213 N N . LEU A 1 269 ? -16.859 -3.241 -5.897 1.00 75.62 269 LEU A N 1
ATOM 2214 C CA . LEU A 1 269 ? -17.041 -4.645 -5.524 1.00 75.62 269 LEU A CA 1
ATOM 2215 C C . LEU A 1 269 ? -18.175 -4.855 -4.511 1.00 75.62 269 LEU A C 1
ATOM 2217 O O . LEU A 1 269 ? -18.484 -6.002 -4.191 1.00 75.62 269 LEU A O 1
ATOM 2221 N N . VAL A 1 270 ? -18.728 -3.769 -3.962 1.00 77.06 270 VAL A N 1
ATOM 2222 C CA . VAL A 1 270 ? -19.844 -3.781 -3.004 1.00 77.06 270 VAL A CA 1
ATOM 2223 C C . VAL A 1 270 ? -21.158 -3.652 -3.751 1.00 77.06 270 VAL A C 1
ATOM 2225 O O . VAL A 1 270 ? -22.086 -4.406 -3.394 1.00 77.06 270 VAL A O 1
#

Radius of gyration: 33.11 Å; Cα contacts (8 Å, |Δi|>4): 182; chains: 1; bounding box: 57×81×83 Å